Protein AF-A0A7S0QXJ7-F1 (afdb_monomer_lite)

Secondary structure (DSSP, 8-state):
-HHHHHHHHHHT-EEEPPPEEESS---SS--SSS-TT----SSEEE-HHHHB-HHHHHHSSS---EE-TTGGG-TTS-HHHHHTEEEE-BTTTB-TTEEHHHHHHHHGGGTT--EEEES-SEEEPTTS-EEESEEE-SSHHHHHHHHHHHHHHBPEEE-SS-SS-EEE--TTTTSSSEE-TT--EE-SPPP--S-----------

Structure (mmCIF, N/CA/C/O backbone):
data_AF-A0A7S0QXJ7-F1
#
_entry.id   AF-A0A7S0QXJ7-F1
#
loop_
_atom_site.group_PDB
_atom_site.id
_atom_site.type_symbol
_atom_site.label_atom_id
_atom_site.label_alt_id
_atom_site.label_comp_id
_atom_site.label_asym_id
_atom_site.label_entity_id
_atom_site.label_seq_id
_atom_site.pdbx_PDB_ins_code
_atom_site.Cartn_x
_atom_site.Cartn_y
_atom_site.Cartn_z
_atom_site.occupancy
_atom_site.B_iso_or_equiv
_atom_site.auth_seq_id
_atom_site.auth_comp_id
_atom_site.auth_asym_id
_atom_site.auth_atom_id
_atom_site.pdbx_PDB_model_num
ATOM 1 N N . MET A 1 1 ? -2.152 2.134 -3.650 1.00 84.69 1 MET A N 1
ATOM 2 C CA . MET A 1 1 ? -1.345 1.359 -2.671 1.00 84.69 1 MET A CA 1
ATOM 3 C C . MET A 1 1 ? -1.037 2.160 -1.406 1.00 84.69 1 MET A C 1
ATOM 5 O O . MET A 1 1 ? -1.322 1.653 -0.329 1.00 84.69 1 MET A O 1
ATOM 9 N N . ARG A 1 2 ? -0.524 3.399 -1.505 1.00 88.88 2 ARG A N 1
ATOM 10 C CA . ARG A 1 2 ? -0.249 4.270 -0.344 1.00 88.88 2 ARG A CA 1
ATOM 11 C C . ARG A 1 2 ? -1.430 4.386 0.621 1.00 88.88 2 ARG A C 1
ATOM 13 O O . ARG A 1 2 ? -1.263 4.131 1.805 1.00 88.88 2 ARG A O 1
ATOM 20 N N . SER A 1 3 ? -2.618 4.701 0.122 1.00 89.88 3 SER A N 1
ATOM 21 C CA . SER A 1 3 ? -3.825 4.883 0.940 1.00 89.88 3 SER A CA 1
ATOM 22 C C . SER A 1 3 ? -4.184 3.640 1.747 1.00 89.88 3 SER A C 1
ATOM 24 O O . SER A 1 3 ? -4.355 3.717 2.959 1.00 89.88 3 SER A O 1
ATOM 26 N N . ALA A 1 4 ? -4.204 2.477 1.088 1.00 90.44 4 ALA A N 1
ATOM 27 C CA . ALA A 1 4 ? -4.468 1.188 1.723 1.00 90.44 4 ALA A CA 1
ATOM 28 C C . ALA A 1 4 ? -3.460 0.889 2.845 1.00 90.44 4 ALA A C 1
ATOM 30 O O . ALA A 1 4 ? -3.844 0.450 3.928 1.00 90.44 4 ALA A O 1
ATOM 31 N N . LEU A 1 5 ? -2.174 1.175 2.607 1.00 91.12 5 LEU A N 1
ATOM 32 C CA . LEU A 1 5 ? -1.113 1.013 3.604 1.00 91.12 5 LEU A CA 1
ATOM 33 C C . LEU A 1 5 ? -1.277 1.967 4.787 1.00 91.12 5 LEU A C 1
ATOM 35 O O . LEU A 1 5 ? -1.108 1.551 5.931 1.00 91.12 5 LEU A O 1
ATOM 39 N N . GLY A 1 6 ? -1.635 3.224 4.526 1.00 91.38 6 GLY A N 1
ATOM 40 C CA . GLY A 1 6 ? -1.900 4.212 5.568 1.00 91.38 6 GLY A CA 1
ATOM 41 C C . GLY A 1 6 ? -3.086 3.819 6.449 1.00 91.38 6 GLY A C 1
ATOM 42 O O . GLY A 1 6 ? -2.982 3.858 7.671 1.00 91.38 6 GLY A O 1
ATOM 43 N N . MET A 1 7 ? -4.173 3.331 5.846 1.00 91.50 7 MET A N 1
ATOM 44 C CA . MET A 1 7 ? -5.336 2.819 6.578 1.00 91.50 7 MET A CA 1
ATOM 45 C C . MET A 1 7 ? -5.007 1.578 7.409 1.00 91.50 7 MET A C 1
ATOM 47 O O . MET A 1 7 ? -5.378 1.504 8.579 1.00 91.50 7 MET A O 1
ATOM 51 N N . ALA A 1 8 ? -4.302 0.609 6.821 1.00 92.25 8 ALA A N 1
ATOM 52 C CA . ALA A 1 8 ? -3.882 -0.598 7.524 1.00 92.25 8 ALA A CA 1
ATOM 53 C C . ALA A 1 8 ? -3.000 -0.265 8.729 1.00 92.25 8 ALA A C 1
ATOM 55 O O . ALA A 1 8 ? -3.218 -0.802 9.816 1.00 92.25 8 ALA A O 1
ATOM 56 N N . LEU A 1 9 ? -2.079 0.687 8.564 1.00 91.56 9 LEU A N 1
ATOM 57 C CA . LEU A 1 9 ? -1.248 1.188 9.649 1.00 91.56 9 LEU A CA 1
ATOM 58 C C . LEU A 1 9 ? -2.078 1.913 10.721 1.00 91.56 9 LEU A C 1
ATOM 60 O O . LEU A 1 9 ? -1.928 1.609 11.901 1.00 91.56 9 LEU A O 1
ATOM 64 N N . ALA A 1 10 ? -2.994 2.804 10.332 1.00 91.88 10 ALA A N 1
ATOM 65 C CA . ALA A 1 10 ? -3.869 3.520 11.265 1.00 91.88 10 ALA A CA 1
ATOM 66 C C . ALA A 1 10 ? -4.730 2.576 12.122 1.00 91.88 10 ALA A C 1
ATOM 68 O O . ALA A 1 10 ? -5.012 2.883 13.283 1.00 91.88 10 ALA A O 1
ATOM 69 N N . LEU A 1 11 ? -5.129 1.434 11.558 1.00 91.81 11 LEU A N 1
ATOM 70 C CA . LEU A 1 11 ? -5.946 0.411 12.212 1.00 91.81 11 LEU A CA 1
ATOM 71 C C . LEU A 1 11 ? -5.128 -0.692 12.905 1.00 91.81 11 LEU A C 1
ATOM 73 O O . LEU A 1 11 ? -5.712 -1.500 13.622 1.00 91.81 11 LEU A O 1
ATOM 77 N N . GLY A 1 12 ? -3.814 -0.774 12.669 1.00 91.44 12 GLY A N 1
ATOM 78 C CA . GLY A 1 12 ? -2.959 -1.865 13.159 1.00 91.44 12 GLY A CA 1
ATOM 79 C C . GLY A 1 12 ? -3.233 -3.237 12.517 1.00 91.44 12 GLY A C 1
ATOM 80 O O . GLY A 1 12 ? -2.885 -4.272 13.098 1.00 91.44 12 GLY A O 1
ATOM 81 N N . ARG A 1 13 ? -3.857 -3.259 11.332 1.00 93.00 13 ARG A N 1
ATOM 82 C CA . ARG A 1 13 ? -4.351 -4.466 10.645 1.00 93.00 13 ARG A CA 1
ATOM 83 C C . ARG A 1 13 ? -3.412 -4.933 9.534 1.00 93.00 13 ARG A C 1
ATOM 85 O O . ARG A 1 13 ? -2.630 -4.153 8.995 1.00 93.00 13 ARG A O 1
ATOM 92 N N . SER A 1 14 ? -3.514 -6.211 9.182 1.00 93.56 14 SER A N 1
ATOM 93 C CA . SER A 1 14 ? -2.840 -6.777 8.013 1.00 93.56 14 SER A CA 1
ATOM 94 C C . SER A 1 14 ? -3.557 -6.361 6.731 1.00 93.56 14 SER A C 1
ATOM 96 O O . SER A 1 14 ? -4.781 -6.413 6.675 1.00 93.56 14 SER A O 1
ATOM 98 N N . LEU A 1 15 ? -2.817 -5.971 5.698 1.00 93.62 15 LEU A N 1
ATOM 99 C CA . LEU A 1 15 ? -3.342 -5.598 4.385 1.00 93.62 15 LEU A CA 1
ATOM 100 C C . LEU A 1 15 ? -3.072 -6.706 3.369 1.00 93.62 15 LEU A C 1
ATOM 102 O O . LEU A 1 15 ? -1.912 -6.999 3.091 1.00 93.62 15 LEU A O 1
ATOM 106 N N . VAL A 1 16 ? -4.118 -7.250 2.753 1.00 93.81 16 VAL A N 1
ATOM 107 C CA . VAL A 1 16 ? -3.994 -8.018 1.509 1.00 93.81 16 VAL A CA 1
ATOM 108 C C . VAL A 1 16 ? -3.785 -7.031 0.367 1.00 93.81 16 VAL A C 1
ATOM 110 O O . VAL A 1 16 ? -4.640 -6.182 0.100 1.00 93.81 16 VAL A O 1
ATOM 113 N N . LEU A 1 17 ? -2.625 -7.110 -0.278 1.00 90.75 17 LEU A N 1
ATOM 114 C CA . LEU A 1 17 ? -2.311 -6.282 -1.437 1.00 90.75 17 LEU A CA 1
ATOM 115 C C . LEU A 1 17 ? -3.153 -6.717 -2.645 1.00 90.75 17 LEU A C 1
ATOM 117 O O . LEU A 1 17 ? -3.471 -7.898 -2.775 1.00 90.75 17 LEU A O 1
ATOM 121 N N . PRO A 1 18 ? -3.513 -5.795 -3.554 1.00 88.94 18 PRO A N 1
ATOM 122 C CA . PRO A 1 18 ? -4.088 -6.189 -4.832 1.00 88.94 18 PRO A CA 1
ATOM 123 C C . PRO A 1 18 ? -3.040 -6.933 -5.680 1.00 88.94 18 PRO A C 1
ATOM 125 O O . PRO A 1 18 ? -1.837 -6.759 -5.453 1.00 88.94 18 PRO A O 1
ATOM 128 N N . PRO A 1 19 ? -3.465 -7.714 -6.689 1.00 88.81 19 PRO A N 1
ATOM 129 C CA . PRO A 1 19 ? -2.550 -8.226 -7.702 1.00 88.81 19 PRO A CA 1
ATOM 130 C C . PRO A 1 19 ? -1.762 -7.070 -8.326 1.00 88.81 19 PRO A C 1
ATOM 132 O O . PRO A 1 19 ? -2.342 -6.066 -8.751 1.00 88.81 19 PRO A O 1
ATOM 135 N N . LEU A 1 20 ? -0.437 -7.196 -8.355 1.00 87.19 20 LEU A N 1
ATOM 136 C CA . LEU A 1 20 ? 0.449 -6.186 -8.921 1.00 87.19 20 LEU A CA 1
ATOM 137 C C . LEU A 1 20 ? 0.754 -6.551 -10.369 1.00 87.19 20 LEU A C 1
ATOM 139 O O . LEU A 1 20 ? 1.078 -7.696 -10.664 1.00 87.19 20 LEU A O 1
ATOM 143 N N . TRP A 1 21 ? 0.668 -5.569 -11.261 1.00 86.69 21 TRP A N 1
ATOM 144 C CA . TRP A 1 21 ? 0.967 -5.741 -12.678 1.00 86.69 21 TRP A CA 1
ATOM 145 C C . TRP A 1 21 ? 2.212 -4.945 -13.038 1.00 86.69 21 TRP A C 1
ATOM 147 O O . TRP A 1 21 ? 2.252 -3.726 -12.862 1.00 86.69 21 TRP A O 1
ATOM 157 N N . CYS A 1 22 ? 3.224 -5.637 -13.549 1.00 84.12 22 CYS A N 1
ATOM 158 C CA . CYS A 1 22 ? 4.492 -5.044 -13.930 1.00 84.12 22 CYS A CA 1
ATOM 159 C C . CYS A 1 22 ? 4.611 -4.980 -15.457 1.00 84.12 22 CYS A C 1
ATOM 161 O O . CYS A 1 22 ? 4.413 -5.967 -16.166 1.00 84.12 22 CYS A O 1
ATOM 163 N N . GLY A 1 23 ? 4.959 -3.794 -15.960 1.00 82.56 23 GLY A N 1
ATOM 164 C CA . GLY A 1 23 ? 5.300 -3.567 -17.368 1.00 82.56 23 GLY A CA 1
ATOM 165 C C . GLY A 1 23 ? 6.785 -3.769 -17.679 1.00 82.56 23 GLY A C 1
ATOM 166 O O . GLY A 1 23 ? 7.188 -3.619 -18.825 1.00 82.56 23 GLY A O 1
ATOM 167 N N . VAL A 1 24 ? 7.601 -4.072 -16.666 1.00 81.62 24 VAL A N 1
ATOM 168 C CA . VAL A 1 24 ? 9.039 -4.318 -16.793 1.00 81.62 24 VAL A CA 1
ATOM 169 C C . VAL A 1 24 ? 9.503 -5.287 -15.708 1.00 81.62 24 VAL A C 1
ATOM 171 O O . VAL A 1 24 ? 9.045 -5.249 -14.565 1.00 81.62 24 VAL A O 1
ATOM 174 N N . ASP A 1 25 ? 10.401 -6.180 -16.085 1.00 82.94 25 ASP A N 1
ATOM 175 C CA . ASP A 1 25 ? 11.089 -7.112 -15.211 1.00 82.94 25 ASP A CA 1
ATOM 176 C C . ASP A 1 25 ? 12.150 -6.391 -14.361 1.00 82.94 25 ASP A C 1
ATOM 178 O O . ASP A 1 25 ? 12.698 -5.359 -14.748 1.00 82.94 25 ASP A O 1
ATOM 182 N N . ARG A 1 26 ? 12.430 -6.903 -13.165 1.00 81.44 26 ARG A N 1
ATOM 183 C CA . ARG A 1 26 ? 13.341 -6.275 -12.210 1.00 81.44 26 ARG A CA 1
ATOM 184 C C . ARG A 1 26 ? 14.722 -6.869 -12.410 1.00 81.44 26 ARG A C 1
ATOM 186 O O . ARG A 1 26 ? 15.043 -7.921 -11.868 1.00 81.44 26 ARG A O 1
ATOM 193 N N . VAL A 1 27 ? 15.557 -6.155 -13.157 1.00 79.44 27 VAL A N 1
ATOM 194 C CA . VAL A 1 27 ? 16.913 -6.612 -13.472 1.00 79.44 27 VAL A CA 1
ATOM 195 C C . VAL A 1 27 ? 17.939 -5.505 -13.218 1.00 79.44 27 VAL A C 1
ATOM 197 O O . VAL A 1 27 ? 17.652 -4.320 -13.380 1.00 79.44 27 VAL A O 1
ATOM 200 N N . TRP A 1 28 ? 19.148 -5.882 -12.790 1.00 76.38 28 TRP A N 1
ATOM 201 C CA . TRP A 1 28 ? 20.229 -4.944 -12.447 1.00 76.38 28 TRP A CA 1
ATOM 202 C C . TRP A 1 28 ? 21.007 -4.410 -13.660 1.00 76.38 28 TRP A C 1
ATOM 204 O O . TRP A 1 28 ? 21.897 -3.577 -13.498 1.00 76.38 28 TRP A O 1
ATOM 214 N N . PHE A 1 29 ? 20.700 -4.884 -14.869 1.00 76.75 29 PHE A N 1
ATOM 215 C CA . PHE A 1 29 ? 21.319 -4.438 -16.116 1.00 76.75 29 PHE A CA 1
ATOM 216 C C . PHE A 1 29 ? 20.254 -3.951 -17.110 1.00 76.75 29 PHE A C 1
ATOM 218 O O . PHE A 1 29 ? 19.103 -4.366 -17.005 1.00 76.75 29 PHE A O 1
ATOM 225 N N . PRO A 1 30 ? 20.601 -3.095 -18.089 1.00 76.69 30 PRO A N 1
ATOM 226 C CA . PRO A 1 30 ? 19.637 -2.597 -19.072 1.00 76.69 30 PRO A CA 1
ATOM 227 C C . PRO A 1 30 ? 19.046 -3.709 -19.953 1.00 76.69 30 PRO A C 1
ATOM 229 O O . PRO A 1 30 ? 19.789 -4.499 -20.532 1.00 76.69 30 PRO A O 1
ATOM 232 N N . HIS A 1 31 ? 17.721 -3.742 -20.119 1.00 78.62 31 HIS A N 1
ATOM 233 C CA . HIS A 1 31 ? 17.023 -4.786 -20.886 1.00 78.62 31 HIS A CA 1
ATOM 234 C C . HIS A 1 31 ? 15.739 -4.265 -21.551 1.00 78.62 31 HIS A C 1
ATOM 236 O O . HIS A 1 31 ? 15.228 -3.212 -21.193 1.00 78.62 31 HIS A O 1
ATOM 242 N N . ARG A 1 32 ? 15.181 -4.998 -22.524 1.00 77.00 32 ARG A N 1
ATOM 243 C CA . ARG A 1 32 ? 13.991 -4.576 -23.302 1.00 77.00 32 ARG A CA 1
ATOM 244 C C . ARG A 1 32 ? 12.656 -4.785 -22.573 1.00 77.00 32 ARG A C 1
ATOM 246 O O . ARG A 1 32 ? 11.659 -5.121 -23.198 1.00 77.00 32 ARG A O 1
ATOM 253 N N . GLY A 1 33 ? 12.636 -4.665 -21.253 1.00 79.44 33 GLY A N 1
ATOM 254 C CA . GLY A 1 33 ? 11.427 -4.897 -20.465 1.00 79.44 33 GLY A CA 1
ATOM 255 C C . GLY A 1 33 ? 11.324 -6.298 -19.859 1.00 79.44 33 GLY A C 1
ATOM 256 O O . GLY A 1 33 ? 10.762 -6.427 -18.787 1.00 79.44 33 GLY A O 1
ATOM 257 N N . VAL A 1 34 ? 11.926 -7.332 -20.453 1.00 84.25 34 VAL A N 1
ATOM 258 C CA . VAL A 1 34 ? 11.965 -8.707 -19.898 1.00 84.25 34 VAL A CA 1
ATOM 259 C C . VAL A 1 34 ? 13.400 -9.210 -19.750 1.00 84.25 34 VAL A C 1
ATOM 261 O O . VAL A 1 34 ? 14.278 -8.737 -20.481 1.00 84.25 34 VAL A O 1
ATOM 264 N N . PHE A 1 35 ? 13.662 -10.132 -18.817 1.00 84.88 35 PHE A N 1
ATOM 265 C CA . PHE A 1 35 ? 14.970 -10.784 -18.709 1.00 84.88 35 PHE A CA 1
ATOM 266 C C . PHE A 1 35 ? 15.314 -11.541 -20.014 1.00 84.88 35 PHE A C 1
ATOM 268 O O . PHE A 1 35 ? 14.456 -12.249 -20.551 1.00 84.88 35 PHE A O 1
ATOM 275 N N . PRO A 1 36 ? 16.540 -11.420 -20.559 1.00 85.56 36 PRO A N 1
ATOM 276 C CA . PRO A 1 36 ? 16.934 -12.109 -21.788 1.00 85.56 36 PRO A CA 1
ATOM 277 C C . PRO A 1 36 ? 16.746 -13.630 -21.703 1.00 85.56 36 PRO A C 1
ATOM 279 O O . PRO A 1 36 ? 17.236 -14.271 -20.780 1.00 85.56 36 PRO A O 1
ATOM 282 N N . GLY A 1 37 ? 16.049 -14.210 -22.683 1.00 88.25 37 GLY A N 1
ATOM 283 C CA . GLY A 1 37 ? 15.734 -15.645 -22.713 1.00 88.25 37 GLY A CA 1
ATOM 284 C C . GLY A 1 37 ? 14.510 -16.051 -21.884 1.00 88.25 37 GLY A C 1
ATOM 285 O O . GLY A 1 37 ? 14.120 -17.216 -21.919 1.00 88.25 37 GLY A O 1
ATOM 286 N N . SER A 1 38 ? 13.876 -15.113 -21.175 1.00 88.38 38 SER A N 1
ATOM 287 C CA . SER A 1 38 ? 12.606 -15.358 -20.491 1.00 88.38 38 SER A CA 1
ATOM 288 C C . SER A 1 38 ? 11.444 -15.476 -21.482 1.00 88.38 38 SER A C 1
ATOM 290 O O . SER A 1 38 ? 11.419 -14.806 -22.513 1.00 88.38 38 SER A O 1
AT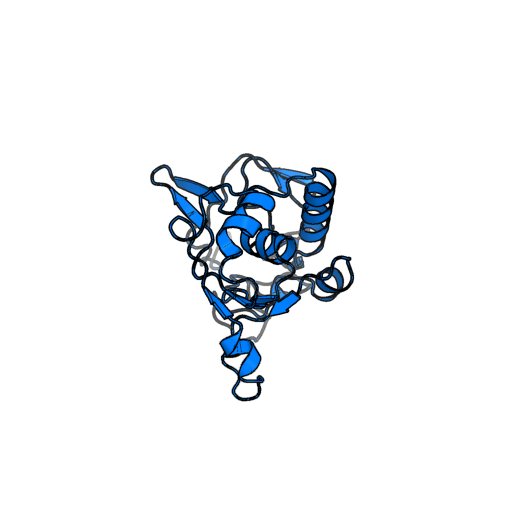OM 292 N N . GLN A 1 39 ? 10.453 -16.299 -21.134 1.00 90.38 39 GLN A N 1
ATOM 293 C CA . GLN A 1 39 ? 9.180 -16.433 -21.860 1.00 90.38 39 GLN A CA 1
ATOM 294 C C . GLN A 1 39 ? 8.089 -15.489 -21.313 1.00 90.38 39 GLN A C 1
ATOM 296 O O . GLN A 1 39 ? 6.917 -15.604 -21.669 1.00 90.38 39 GLN A O 1
ATOM 301 N N . LEU A 1 40 ? 8.458 -14.571 -20.414 1.00 87.00 40 LEU A N 1
ATOM 302 C CA . LEU A 1 40 ? 7.535 -13.638 -19.778 1.00 87.00 40 LEU A CA 1
ATOM 303 C C . LEU A 1 40 ? 6.875 -12.713 -20.810 1.00 87.00 40 LEU A C 1
ATOM 305 O O . LEU A 1 40 ? 7.553 -12.096 -21.629 1.00 87.00 40 LEU A O 1
ATOM 309 N N . THR A 1 41 ? 5.551 -12.584 -20.738 1.00 88.94 41 THR A N 1
ATOM 310 C CA . THR A 1 41 ? 4.776 -11.653 -21.572 1.00 88.94 41 THR A CA 1
ATOM 311 C C . THR A 1 41 ? 4.355 -10.450 -20.736 1.00 88.94 41 THR A C 1
ATOM 313 O O . THR A 1 41 ? 3.873 -10.615 -19.621 1.00 88.94 41 THR A O 1
ATOM 316 N N . LEU A 1 42 ? 4.551 -9.239 -21.262 1.00 86.00 42 LEU A N 1
ATOM 317 C CA . LEU A 1 42 ? 4.205 -7.993 -20.577 1.00 86.00 42 LEU A CA 1
ATOM 318 C C . LEU A 1 42 ? 2.771 -7.528 -20.930 1.00 86.00 42 LEU A C 1
ATOM 320 O O . LEU A 1 42 ? 2.379 -7.641 -22.092 1.00 86.00 42 LEU A O 1
ATOM 324 N N . PRO A 1 43 ? 2.029 -6.911 -19.988 1.00 88.81 43 PRO A N 1
ATOM 325 C CA . PRO A 1 43 ? 2.332 -6.877 -18.562 1.00 88.81 43 PRO A CA 1
ATOM 326 C C . PRO A 1 43 ? 2.112 -8.260 -17.936 1.00 88.81 43 PRO A C 1
ATOM 328 O O . PRO A 1 43 ? 1.258 -9.024 -18.378 1.00 88.81 43 PRO A O 1
ATOM 331 N N . PHE A 1 44 ? 2.850 -8.555 -16.873 1.00 87.25 44 PHE A N 1
ATOM 332 C CA . PHE A 1 44 ? 2.679 -9.780 -16.096 1.00 87.25 44 PHE A CA 1
ATOM 333 C C . PHE A 1 44 ? 2.280 -9.443 -14.667 1.00 87.25 44 PHE A C 1
ATOM 335 O O . PHE A 1 44 ? 2.585 -8.362 -14.155 1.00 87.25 44 PHE A O 1
ATOM 342 N N . GLN A 1 45 ? 1.619 -10.392 -14.016 1.00 89.62 45 GLN A N 1
ATOM 343 C CA . GLN A 1 45 ? 1.355 -10.313 -12.593 1.00 89.62 45 GLN A CA 1
ATOM 344 C C . GLN A 1 45 ? 2.655 -10.586 -11.833 1.00 89.62 45 GLN A C 1
ATOM 346 O O . GLN A 1 45 ? 3.198 -11.688 -11.902 1.00 89.62 45 GLN A O 1
ATOM 351 N N . CYS A 1 46 ? 3.183 -9.566 -11.162 1.00 87.25 46 CYS A N 1
ATOM 352 C CA . CYS A 1 46 ? 4.472 -9.629 -10.489 1.00 87.25 46 CYS A CA 1
ATOM 353 C C . CYS A 1 46 ? 4.317 -9.875 -8.983 1.00 87.25 46 CYS A C 1
ATOM 355 O O . CYS A 1 46 ? 3.350 -9.405 -8.373 1.00 87.25 46 CYS A O 1
ATOM 357 N N . PRO A 1 47 ? 5.265 -10.600 -8.365 1.00 89.31 47 PRO A N 1
ATOM 358 C CA . PRO A 1 47 ? 5.244 -10.818 -6.929 1.00 89.31 47 PRO A CA 1
ATOM 359 C C . PRO A 1 47 ? 5.543 -9.510 -6.176 1.00 89.31 47 PRO A C 1
ATOM 361 O O . PRO A 1 47 ? 6.057 -8.536 -6.730 1.00 89.31 47 PRO A O 1
ATOM 364 N N . VAL A 1 48 ? 5.188 -9.458 -4.891 1.00 87.88 48 VAL A N 1
ATOM 365 C CA . VAL A 1 48 ? 5.275 -8.225 -4.084 1.00 87.88 48 VAL A CA 1
ATOM 366 C C . VAL A 1 48 ? 6.709 -7.702 -3.966 1.00 87.88 48 VAL A C 1
ATOM 368 O O . VAL A 1 48 ? 6.918 -6.490 -4.019 1.00 87.88 48 VAL A O 1
ATOM 371 N N . ASP A 1 49 ? 7.698 -8.588 -3.856 1.00 86.94 49 ASP A N 1
ATOM 372 C CA . ASP A 1 49 ? 9.131 -8.262 -3.794 1.00 86.94 49 ASP A CA 1
ATOM 373 C C . ASP A 1 49 ? 9.677 -7.650 -5.092 1.00 86.94 49 ASP A C 1
ATOM 375 O O . ASP A 1 49 ? 10.718 -6.984 -5.101 1.00 86.94 49 ASP A O 1
ATOM 379 N N . HIS A 1 50 ? 8.940 -7.799 -6.190 1.00 86.75 50 HIS A N 1
ATOM 380 C CA . HIS A 1 50 ? 9.242 -7.132 -7.448 1.00 86.75 50 HIS A CA 1
ATOM 381 C C . HIS A 1 50 ? 9.013 -5.621 -7.363 1.00 86.75 50 HIS A C 1
ATOM 383 O O . HIS A 1 50 ? 9.705 -4.853 -8.028 1.00 86.75 50 HIS A O 1
ATOM 389 N N . VAL A 1 51 ? 8.050 -5.186 -6.545 1.00 86.38 51 VAL A N 1
ATOM 390 C CA . VAL A 1 51 ? 7.600 -3.787 -6.435 1.00 86.38 51 VAL A CA 1
ATOM 391 C C . VAL A 1 51 ? 8.038 -3.142 -5.120 1.00 86.38 51 VAL A C 1
ATOM 393 O O . VAL A 1 51 ? 8.327 -1.944 -5.078 1.00 86.38 51 VAL A O 1
ATOM 396 N N . ILE A 1 52 ? 8.097 -3.923 -4.043 1.00 85.94 52 ILE A N 1
ATOM 397 C CA . ILE A 1 52 ? 8.405 -3.476 -2.685 1.00 85.94 52 ILE A CA 1
ATOM 398 C C . ILE A 1 52 ? 9.726 -4.105 -2.240 1.00 85.94 52 ILE A C 1
ATOM 400 O O . ILE A 1 52 ? 9.895 -5.319 -2.283 1.00 85.94 52 ILE A O 1
ATOM 404 N N . GLU A 1 53 ? 10.654 -3.298 -1.731 1.00 85.69 53 GLU A N 1
ATOM 405 C CA . GLU A 1 53 ? 11.856 -3.795 -1.057 1.00 85.69 53 GLU A CA 1
ATOM 406 C C . GLU A 1 53 ? 11.477 -4.394 0.304 1.00 85.69 53 GLU A C 1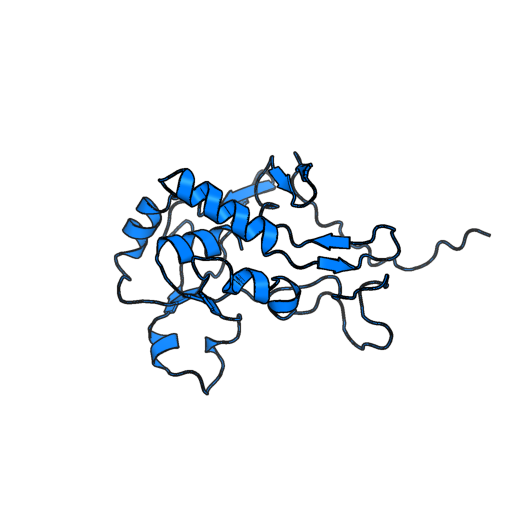
ATOM 408 O O . GLU A 1 53 ? 11.586 -3.722 1.332 1.00 85.69 53 GLU A O 1
ATOM 413 N N . ILE A 1 54 ? 11.029 -5.655 0.326 1.00 79.94 54 ILE A N 1
ATOM 414 C CA . ILE A 1 54 ? 10.497 -6.328 1.527 1.00 79.94 54 ILE A CA 1
ATOM 415 C C . ILE A 1 54 ? 11.454 -6.209 2.717 1.00 79.94 54 ILE A C 1
ATOM 417 O O . ILE A 1 54 ? 11.014 -5.935 3.832 1.00 79.94 54 ILE A O 1
ATOM 421 N N . GLN A 1 55 ? 12.766 -6.331 2.486 1.00 76.94 55 GLN A N 1
ATOM 422 C CA . GLN A 1 55 ? 13.765 -6.164 3.543 1.00 76.94 55 GLN A CA 1
ATOM 423 C C . GLN A 1 55 ? 13.640 -4.803 4.231 1.00 76.94 55 GLN A C 1
ATOM 425 O O . GLN A 1 55 ? 13.593 -4.743 5.454 1.00 76.94 55 GLN A O 1
ATOM 430 N N . ARG A 1 56 ? 13.518 -3.709 3.473 1.00 77.12 56 ARG A N 1
ATOM 431 C CA . ARG A 1 56 ? 13.338 -2.359 4.035 1.00 77.12 56 ARG A CA 1
ATOM 432 C C . ARG A 1 56 ? 11.935 -2.173 4.601 1.00 77.12 56 ARG A C 1
ATOM 434 O O . ARG A 1 56 ? 11.764 -1.511 5.618 1.00 77.12 56 ARG A O 1
ATOM 441 N N . PHE A 1 57 ? 10.947 -2.776 3.953 1.00 76.06 57 PHE A N 1
ATOM 442 C CA . PHE A 1 57 ? 9.538 -2.647 4.293 1.00 76.06 57 PHE A CA 1
ATOM 443 C C . PHE A 1 57 ? 9.168 -3.303 5.629 1.00 76.06 57 PHE A C 1
ATOM 445 O O . PHE A 1 57 ? 8.342 -2.772 6.363 1.00 76.06 57 PHE A O 1
ATOM 452 N N . VAL A 1 58 ? 9.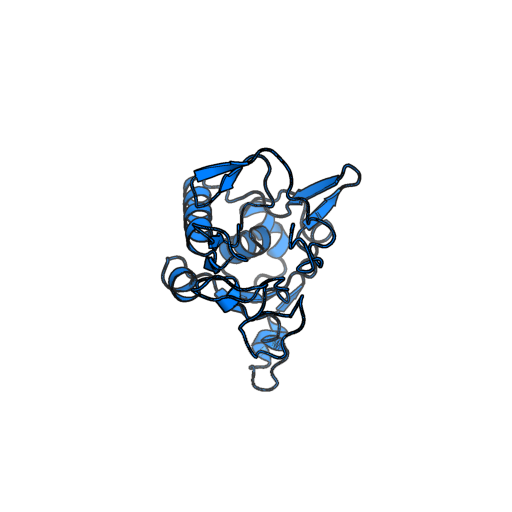797 -4.435 5.958 1.00 69.00 58 VAL A N 1
ATOM 453 C CA . VAL A 1 58 ? 9.547 -5.189 7.198 1.00 69.00 58 VAL A CA 1
ATOM 454 C C . VAL A 1 58 ? 10.461 -4.736 8.342 1.00 69.00 58 VAL A C 1
ATOM 456 O O . VAL A 1 58 ? 10.053 -4.782 9.501 1.00 69.00 58 VAL A O 1
ATOM 459 N N . THR A 1 59 ? 11.691 -4.298 8.044 1.00 68.25 59 THR A N 1
ATOM 460 C CA . THR A 1 59 ? 12.678 -3.926 9.080 1.00 68.25 59 THR A CA 1
ATOM 461 C C . THR A 1 59 ? 12.550 -2.490 9.584 1.00 68.25 59 THR A C 1
ATOM 463 O O . THR A 1 59 ? 13.089 -2.179 10.643 1.00 68.25 59 THR A O 1
ATOM 466 N N . THR A 1 60 ? 11.833 -1.610 8.878 1.00 65.06 60 THR A N 1
ATOM 467 C CA . THR A 1 60 ? 11.592 -0.236 9.343 1.00 65.06 60 THR A CA 1
ATOM 468 C C . THR A 1 60 ? 10.308 -0.171 10.179 1.00 65.06 60 THR A C 1
ATOM 470 O O . THR A 1 60 ? 9.223 -0.494 9.706 1.00 65.06 60 THR A O 1
ATOM 473 N N . GLU A 1 61 ? 10.418 0.194 11.462 1.00 57.81 61 GLU A N 1
ATOM 474 C CA . GLU A 1 61 ? 9.266 0.238 12.377 1.00 57.81 61 GLU A CA 1
ATOM 475 C C . GLU A 1 61 ? 8.361 1.451 12.135 1.00 57.81 61 GLU A C 1
ATOM 477 O O . GLU A 1 61 ? 8.909 2.531 11.887 1.00 57.81 61 GLU A O 1
ATOM 482 N N . PRO A 1 62 ? 7.017 1.316 12.271 1.00 57.16 62 PRO A N 1
ATOM 483 C CA . PRO A 1 62 ? 6.269 0.121 12.632 1.00 57.16 62 PRO A CA 1
ATOM 484 C C . PRO A 1 62 ? 6.037 -0.781 11.417 1.00 57.16 62 PRO A C 1
ATOM 486 O O . PRO A 1 62 ? 5.770 -0.340 10.300 1.00 57.16 62 PRO A O 1
ATOM 489 N N . LYS A 1 63 ? 6.132 -2.076 11.700 1.00 68.94 63 LYS A N 1
ATOM 490 C CA . LYS A 1 63 ? 6.126 -3.191 10.757 1.00 68.94 63 LYS A CA 1
ATOM 491 C C . LYS A 1 63 ? 4.810 -3.206 9.977 1.00 68.94 63 LYS A C 1
ATOM 493 O O . LYS A 1 63 ? 3.782 -3.620 10.519 1.00 68.94 63 LYS A O 1
ATOM 498 N N . PHE A 1 64 ? 4.825 -2.767 8.718 1.00 80.00 64 PHE A N 1
ATOM 499 C CA . PHE A 1 64 ? 3.687 -2.978 7.829 1.00 80.00 64 PHE A CA 1
ATOM 500 C C . PHE A 1 64 ? 3.394 -4.478 7.752 1.00 80.00 64 PHE A C 1
ATOM 502 O O . PHE A 1 64 ? 4.258 -5.279 7.396 1.00 80.00 64 PHE A O 1
ATOM 509 N N . LYS A 1 65 ? 2.164 -4.862 8.085 1.00 87.69 65 LYS A N 1
ATOM 510 C CA . LYS A 1 65 ? 1.698 -6.240 7.948 1.00 87.69 65 LYS A CA 1
ATOM 511 C C . LYS A 1 65 ? 1.048 -6.368 6.579 1.00 87.69 65 LYS A C 1
ATOM 513 O O . LYS A 1 65 ? -0.111 -6.001 6.419 1.00 87.69 65 LYS A O 1
ATOM 518 N N . VAL A 1 66 ? 1.798 -6.824 5.584 1.00 89.12 66 VAL A N 1
ATOM 519 C CA . VAL A 1 66 ? 1.263 -7.052 4.235 1.00 89.12 66 VAL A CA 1
ATOM 520 C C . VAL A 1 66 ? 1.184 -8.533 3.925 1.00 89.12 66 VAL A C 1
ATOM 522 O O . VAL A 1 66 ? 2.053 -9.311 4.308 1.00 89.12 66 VAL A O 1
ATOM 525 N N . LEU A 1 67 ? 0.119 -8.896 3.228 1.00 91.19 67 LEU A N 1
ATOM 526 C CA . LEU A 1 67 ? -0.145 -10.215 2.690 1.00 91.19 67 LEU A CA 1
ATOM 527 C C . LEU A 1 67 ? -0.190 -10.081 1.167 1.00 91.19 67 LEU A C 1
ATOM 529 O O . LEU A 1 67 ? -0.732 -9.110 0.632 1.00 91.19 67 LEU A O 1
ATOM 533 N N . GLU A 1 68 ? 0.406 -11.041 0.471 1.00 90.75 68 GLU A N 1
ATOM 534 C CA . GLU A 1 68 ? 0.333 -11.126 -0.986 1.00 90.75 68 GLU A CA 1
ATOM 535 C C . GLU A 1 68 ? -1.117 -11.380 -1.434 1.00 90.75 68 GLU A C 1
ATOM 537 O O . GLU A 1 68 ? -1.927 -11.906 -0.667 1.00 90.75 68 GLU A O 1
ATOM 542 N N . HIS A 1 69 ? -1.466 -10.987 -2.659 1.00 91.00 69 HIS A N 1
ATOM 543 C CA . HIS A 1 69 ? -2.860 -10.965 -3.106 1.00 91.00 69 HIS A CA 1
ATOM 544 C C . HIS A 1 69 ? -3.533 -12.346 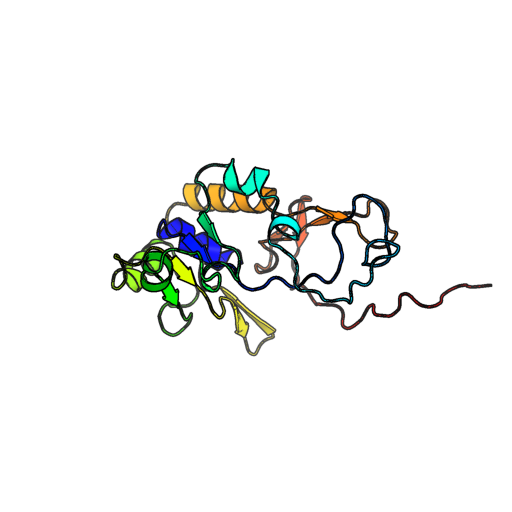-3.064 1.00 91.00 69 HIS A C 1
ATOM 546 O O . HIS A 1 69 ? -4.736 -12.423 -2.823 1.00 91.00 69 HIS A O 1
ATOM 552 N N . SER A 1 70 ? -2.765 -13.422 -3.278 1.00 91.12 70 SER A N 1
ATOM 553 C CA . SER A 1 70 ? -3.253 -14.806 -3.272 1.00 91.12 70 SER A CA 1
ATOM 554 C C . SER A 1 70 ? -3.189 -15.478 -1.896 1.00 91.12 70 SER A C 1
ATOM 556 O O . SER A 1 70 ? -3.574 -16.638 -1.753 1.00 91.12 70 SER A O 1
ATOM 558 N N . PHE A 1 71 ? -2.731 -14.770 -0.854 1.00 93.31 71 PHE A N 1
ATOM 559 C CA . PHE A 1 71 ? -2.479 -15.365 0.460 1.00 93.31 71 PHE A CA 1
ATOM 560 C C . PHE A 1 71 ? -3.708 -16.096 1.020 1.00 93.31 71 PHE A C 1
ATOM 562 O O . PHE A 1 71 ? -3.599 -17.243 1.439 1.00 93.31 71 PHE A O 1
ATOM 569 N N . LEU A 1 72 ? -4.890 -15.471 0.976 1.00 93.25 72 LEU A N 1
ATOM 570 C CA . LEU A 1 72 ? -6.135 -16.055 1.503 1.00 93.25 72 LEU A CA 1
ATOM 571 C C . LEU A 1 72 ? -6.745 -17.154 0.611 1.00 93.25 72 LEU A C 1
ATOM 573 O O . LEU A 1 72 ? -7.703 -17.813 1.028 1.00 93.25 72 LEU A O 1
ATOM 577 N N . ASP A 1 73 ? -6.205 -17.353 -0.594 1.00 92.50 73 ASP A N 1
ATOM 578 C CA . ASP A 1 73 ? -6.626 -18.404 -1.526 1.00 92.50 73 ASP A CA 1
ATOM 579 C C . ASP A 1 73 ? -5.816 -19.695 -1.334 1.00 92.50 73 ASP A C 1
ATOM 581 O O . ASP A 1 73 ? -6.216 -20.763 -1.800 1.00 92.50 73 ASP A O 1
ATOM 585 N N . ASN A 1 74 ? -4.694 -19.630 -0.611 1.00 94.12 74 ASN A N 1
ATOM 586 C CA . ASN A 1 74 ? -3.891 -20.802 -0.297 1.00 94.12 74 ASN A CA 1
ATOM 587 C C . ASN A 1 74 ? -4.660 -21.732 0.665 1.00 94.12 74 ASN A C 1
ATOM 589 O O . ASN A 1 74 ? -4.934 -21.338 1.801 1.00 94.12 74 ASN A O 1
ATOM 593 N N . PRO A 1 75 ? -4.939 -22.995 0.284 1.00 95.19 75 PRO A N 1
ATOM 594 C CA . PRO A 1 75 ? -5.724 -23.920 1.106 1.00 95.19 75 PRO A CA 1
ATOM 595 C C . PRO A 1 75 ? -5.041 -24.309 2.425 1.00 95.19 75 PRO A C 1
ATOM 597 O O . PRO A 1 75 ? -5.667 -24.934 3.275 1.00 95.19 75 PRO A O 1
ATOM 600 N N . ARG A 1 76 ? -3.756 -23.970 2.600 1.00 95.06 76 ARG A N 1
ATOM 601 C CA . ARG A 1 76 ? -2.995 -24.212 3.835 1.00 95.06 76 ARG A CA 1
ATOM 602 C C . ARG A 1 76 ? -3.083 -23.066 4.842 1.00 95.06 76 ARG A C 1
ATOM 604 O O . ARG A 1 76 ? -2.565 -23.208 5.945 1.00 95.06 76 ARG A O 1
ATOM 611 N N . VAL A 1 77 ? -3.667 -21.927 4.469 1.00 94.50 77 VAL A N 1
ATOM 612 C CA . VAL A 1 77 ? -3.868 -20.818 5.407 1.00 94.50 77 VAL A CA 1
ATOM 613 C C . VAL A 1 77 ? -4.952 -21.193 6.406 1.00 94.50 77 VAL A C 1
ATOM 615 O O . VAL A 1 77 ? -5.993 -21.731 6.035 1.00 94.50 77 VAL A O 1
ATOM 618 N N . ASP A 1 78 ? -4.697 -20.899 7.683 1.00 95.12 78 ASP A N 1
ATOM 619 C CA . ASP A 1 78 ? -5.670 -21.122 8.747 1.00 95.12 78 ASP A CA 1
ATOM 620 C C . ASP A 1 78 ? -6.979 -20.372 8.411 1.00 95.12 78 ASP A C 1
ATOM 622 O O . ASP A 1 78 ? -6.947 -19.151 8.189 1.00 95.12 78 ASP A O 1
ATOM 626 N N . PRO A 1 79 ? -8.134 -21.071 8.373 1.00 94.44 79 PRO A N 1
ATOM 627 C CA . PRO A 1 79 ? -9.432 -20.477 8.061 1.00 94.44 79 PRO A CA 1
ATOM 628 C C . PRO A 1 79 ? -9.773 -19.226 8.880 1.00 94.44 79 PRO A C 1
ATOM 630 O O . PRO A 1 79 ? -10.514 -18.369 8.391 1.00 94.44 79 PRO A O 1
ATOM 633 N N . GLN A 1 80 ? -9.219 -19.076 10.088 1.00 93.88 80 GLN A N 1
ATOM 634 C CA . GLN A 1 80 ? -9.396 -17.888 10.924 1.00 93.88 80 GLN A CA 1
ATOM 635 C C . GLN A 1 80 ? -8.943 -16.597 10.227 1.00 93.88 80 GLN A C 1
ATOM 637 O O . GLN A 1 80 ? -9.579 -15.559 10.403 1.00 93.88 80 GLN A O 1
ATOM 642 N N . TRP A 1 81 ? -7.906 -16.636 9.384 1.00 93.75 81 TRP A N 1
ATOM 643 C CA . TRP A 1 81 ? -7.451 -15.454 8.639 1.00 93.75 81 TRP A CA 1
ATOM 644 C C . TRP A 1 81 ? -8.490 -14.986 7.629 1.00 93.75 81 TRP A C 1
ATOM 646 O O . TRP A 1 81 ? -8.802 -13.796 7.568 1.00 93.75 81 TRP A O 1
ATOM 656 N N . LYS A 1 82 ? -9.073 -15.929 6.884 1.00 92.25 82 LYS A N 1
ATOM 657 C CA . LYS A 1 82 ? -10.134 -15.647 5.913 1.00 92.25 82 LYS A CA 1
ATOM 658 C C . LYS A 1 82 ? -11.401 -15.152 6.610 1.00 92.25 82 LYS A C 1
ATOM 660 O O . LYS A 1 82 ? -12.025 -14.197 6.161 1.00 92.25 82 LYS A O 1
ATOM 665 N N . GLN A 1 83 ? -11.735 -15.729 7.764 1.00 92.69 83 GLN A N 1
ATOM 666 C CA . GLN A 1 83 ? -12.843 -15.262 8.605 1.00 92.69 83 GLN A CA 1
ATOM 667 C C . GLN A 1 83 ? -12.578 -13.890 9.245 1.00 92.69 83 GLN A C 1
ATOM 669 O O . GLN A 1 83 ? -13.525 -13.208 9.621 1.00 92.69 83 GLN A O 1
ATOM 674 N N . SER A 1 84 ? -11.319 -13.460 9.361 1.00 94.25 84 SER A N 1
ATOM 675 C CA . SER A 1 84 ? -10.933 -12.154 9.908 1.00 94.25 84 SER A CA 1
ATOM 676 C C . SER A 1 84 ? -10.850 -11.046 8.846 1.00 94.25 84 SER A C 1
ATOM 678 O O . SER A 1 84 ? -10.502 -9.909 9.171 1.00 94.25 84 SER A O 1
ATOM 680 N N . GLN A 1 85 ? -11.184 -11.353 7.589 1.00 93.62 85 GLN A N 1
ATOM 681 C CA . GLN A 1 85 ? -11.198 -10.399 6.481 1.00 93.62 85 GLN A CA 1
ATOM 682 C C . GLN A 1 85 ? -12.365 -9.410 6.586 1.00 93.62 85 GLN A C 1
ATOM 684 O O . GLN A 1 85 ? -13.470 -9.762 7.018 1.00 93.62 85 GLN A O 1
ATOM 689 N N . VAL A 1 86 ? -12.097 -8.174 6.166 1.00 92.62 86 VAL A N 1
ATOM 690 C CA . VAL A 1 86 ? -13.072 -7.130 5.835 1.00 92.62 86 VAL A CA 1
ATOM 691 C C . VAL A 1 86 ? -12.701 -6.547 4.483 1.00 92.62 86 VAL A C 1
ATOM 693 O O . VAL A 1 86 ? -11.572 -6.083 4.297 1.00 92.62 86 VAL A O 1
ATOM 696 N N . ASP A 1 87 ? -13.672 -6.548 3.579 1.00 88.81 87 ASP A N 1
ATOM 697 C CA . ASP A 1 87 ? -13.609 -5.796 2.334 1.00 88.81 87 ASP A CA 1
ATOM 698 C C . ASP A 1 87 ? -14.083 -4.368 2.607 1.00 88.81 87 ASP A C 1
ATOM 700 O O . ASP A 1 87 ? -15.132 -4.160 3.217 1.00 88.81 87 ASP A O 1
ATOM 704 N N . VAL A 1 88 ? -13.269 -3.385 2.226 1.00 86.44 88 VAL A N 1
ATOM 705 C CA . VAL A 1 88 ? -13.567 -1.964 2.436 1.00 86.44 88 VAL A CA 1
ATOM 706 C C . VAL A 1 88 ? -13.816 -1.294 1.095 1.00 86.44 88 VAL A C 1
ATOM 708 O O . VAL A 1 88 ? -12.957 -1.339 0.209 1.00 86.44 88 VAL A O 1
ATOM 711 N N . TYR A 1 89 ? -14.952 -0.605 0.990 1.00 84.00 89 TYR A N 1
ATOM 712 C CA . TYR A 1 89 ? -15.373 0.105 -0.214 1.00 84.00 89 TYR A CA 1
ATOM 713 C C . TYR A 1 89 ? -15.351 1.628 0.002 1.00 84.00 89 TYR A C 1
ATOM 715 O O . TYR A 1 89 ? -16.246 2.176 0.656 1.00 84.00 89 TYR A O 1
ATOM 723 N N . PRO A 1 90 ? -14.348 2.355 -0.531 1.00 80.62 90 PRO A N 1
ATOM 724 C CA . PRO A 1 90 ? -14.335 3.816 -0.498 1.00 80.62 90 PRO A CA 1
ATOM 725 C C . PRO A 1 90 ? -15.586 4.423 -1.144 1.00 80.62 90 PRO A C 1
ATOM 727 O O . PRO A 1 90 ? -16.086 3.923 -2.148 1.00 80.62 90 PRO A O 1
ATOM 730 N N . GLY A 1 91 ? -16.098 5.507 -0.565 1.00 77.12 91 GLY A N 1
ATOM 731 C CA . GLY A 1 91 ? -17.351 6.149 -0.967 1.00 77.12 91 GLY A CA 1
ATOM 732 C C . GLY A 1 91 ? -18.616 5.493 -0.397 1.00 77.12 91 GLY A C 1
ATOM 733 O O . GLY A 1 91 ? -19.654 6.149 -0.376 1.00 77.12 91 GLY A O 1
ATOM 734 N N . ILE A 1 92 ? -18.529 4.253 0.103 1.00 81.81 92 ILE A N 1
ATOM 735 C CA . ILE A 1 92 ? -19.636 3.532 0.755 1.00 81.81 92 ILE A CA 1
ATOM 736 C C . ILE A 1 92 ? -19.350 3.379 2.251 1.00 81.81 92 ILE A C 1
ATOM 738 O O . ILE A 1 92 ? -20.057 3.943 3.083 1.00 81.81 92 ILE A O 1
ATOM 742 N N . ASP A 1 93 ? -18.286 2.652 2.599 1.00 83.19 93 ASP A N 1
ATOM 743 C CA . ASP A 1 93 ? -17.892 2.408 3.991 1.00 83.19 93 ASP A CA 1
ATOM 744 C C . ASP A 1 93 ? -17.084 3.557 4.589 1.00 83.19 93 ASP A C 1
ATOM 746 O O . ASP A 1 93 ? -17.034 3.718 5.809 1.00 83.19 93 ASP A O 1
ATOM 750 N N . LEU A 1 94 ? -16.412 4.331 3.737 1.00 84.56 94 LEU A N 1
ATOM 751 C CA . LEU A 1 94 ? -15.483 5.369 4.154 1.00 84.56 94 LEU A CA 1
ATOM 752 C C . LEU A 1 94 ? -15.532 6.561 3.205 1.00 84.56 94 LEU A C 1
ATOM 754 O O . LEU A 1 94 ? -15.446 6.404 1.988 1.00 84.56 94 LEU A O 1
ATOM 758 N N . GLN A 1 95 ? -15.627 7.762 3.768 1.00 86.00 95 GLN A N 1
ATOM 759 C CA . GLN A 1 95 ? -15.582 8.993 2.988 1.00 86.00 95 GLN A CA 1
ATOM 760 C C . GLN A 1 95 ? -14.207 9.194 2.342 1.00 86.00 95 GLN A C 1
ATOM 762 O O . GLN A 1 95 ? -13.171 8.868 2.923 1.00 86.00 95 GLN A O 1
ATOM 767 N N . TRP A 1 96 ? -14.203 9.776 1.144 1.00 85.94 96 TRP A N 1
ATOM 768 C CA . TRP A 1 96 ? -12.977 10.216 0.485 1.00 85.94 96 TRP A CA 1
ATOM 769 C C . TRP A 1 96 ? -12.243 11.253 1.344 1.00 85.94 96 TRP A C 1
ATOM 771 O O . TRP A 1 96 ? -12.869 12.128 1.941 1.00 85.94 96 TRP A O 1
ATOM 781 N N . GLY A 1 97 ? -10.914 11.164 1.399 1.00 86.88 97 GLY A N 1
ATOM 782 C CA . GLY A 1 97 ? -10.086 12.064 2.199 1.00 86.88 97 GLY A CA 1
ATOM 783 C C . GLY A 1 97 ? -10.188 11.852 3.714 1.00 86.88 97 GLY A C 1
ATOM 784 O O . GLY A 1 97 ? -9.964 12.795 4.472 1.00 86.88 97 GLY A O 1
ATOM 785 N N . ALA A 1 98 ? -10.504 10.644 4.187 1.00 91.19 98 ALA A N 1
ATOM 786 C CA . ALA A 1 98 ? -10.547 10.342 5.615 1.00 91.19 98 ALA A CA 1
ATOM 787 C C . ALA A 1 98 ? -9.149 10.411 6.263 1.00 91.19 98 ALA A C 1
ATOM 789 O O . ALA A 1 98 ? -8.152 9.979 5.677 1.00 91.19 98 ALA A O 1
ATOM 790 N N . ASN A 1 99 ? -9.067 10.950 7.485 1.00 94.50 99 ASN A N 1
ATOM 791 C CA . ASN A 1 99 ? -7.882 10.826 8.346 1.00 94.50 99 ASN A CA 1
ATOM 792 C C . ASN A 1 99 ? -7.930 9.539 9.182 1.00 94.50 99 ASN A C 1
ATOM 794 O O . ASN A 1 99 ? -8.953 8.856 9.236 1.00 94.50 99 ASN A O 1
ATOM 798 N N . ALA A 1 100 ? -6.831 9.228 9.872 1.00 94.31 100 ALA A N 1
ATOM 799 C CA . ALA A 1 100 ? -6.726 8.059 10.745 1.00 94.31 100 ALA A CA 1
ATOM 800 C C . ALA A 1 100 ? -7.887 7.939 11.750 1.00 94.31 100 ALA A C 1
ATOM 802 O O . ALA A 1 100 ? -8.465 6.858 11.871 1.00 94.31 100 ALA A O 1
ATOM 803 N N . SER A 1 101 ? -8.288 9.022 12.419 1.00 94.94 101 SER A N 1
ATOM 804 C CA . SER A 1 101 ? -9.430 9.003 13.344 1.00 94.94 101 SER A CA 1
ATOM 805 C C . SER A 1 101 ? -10.758 8.667 12.662 1.00 94.94 101 SER A C 1
ATOM 807 O O . SER A 1 101 ? -11.492 7.813 13.161 1.00 94.94 101 SER A O 1
ATOM 809 N N . ALA A 1 102 ? -11.052 9.250 11.497 1.00 94.06 102 ALA A N 1
ATOM 810 C CA . ALA A 1 102 ? -12.259 8.924 10.737 1.00 94.06 102 ALA A CA 1
ATOM 811 C C . ALA A 1 102 ? -12.258 7.466 10.251 1.00 94.06 102 ALA A C 1
ATOM 813 O O . ALA A 1 102 ? -13.284 6.792 10.326 1.00 94.06 102 ALA A O 1
ATOM 814 N N . VAL A 1 103 ? -11.102 6.949 9.820 1.00 93.19 103 VAL A N 1
ATOM 815 C CA . VAL A 1 103 ? -10.947 5.537 9.435 1.00 93.19 103 VAL A CA 1
ATOM 816 C C . VAL A 1 103 ? -11.226 4.609 10.618 1.00 93.19 103 VAL A C 1
ATOM 818 O O . VAL A 1 103 ? -11.974 3.640 10.475 1.00 93.19 103 VAL A O 1
ATOM 821 N N . ARG A 1 104 ? -10.662 4.906 11.796 1.00 93.62 104 ARG A N 1
ATOM 822 C CA . ARG A 1 104 ? -10.896 4.129 13.024 1.00 93.62 104 ARG A CA 1
ATOM 823 C C . ARG A 1 104 ? -12.365 4.153 13.438 1.00 93.62 104 ARG A C 1
ATOM 825 O O . ARG A 1 104 ? -12.897 3.107 13.796 1.00 93.62 104 ARG A O 1
ATOM 832 N N . ALA A 1 105 ? -13.023 5.308 13.346 1.00 93.25 105 ALA A N 1
ATOM 833 C CA . ALA A 1 105 ? -14.444 5.437 13.651 1.00 93.25 105 ALA A CA 1
ATOM 834 C C . ALA A 1 105 ? -15.312 4.616 12.681 1.00 93.25 105 ALA A C 1
ATOM 836 O O . ALA A 1 105 ? -16.128 3.806 13.117 1.00 93.25 105 ALA A O 1
ATOM 837 N N . ALA A 1 106 ? -15.089 4.759 11.371 1.00 91.06 106 ALA A N 1
ATOM 838 C CA . ALA A 1 106 ? -15.877 4.083 10.340 1.00 91.06 106 ALA A CA 1
ATOM 839 C C . ALA A 1 106 ? -15.731 2.552 10.381 1.00 91.06 106 ALA A C 1
ATOM 841 O O . ALA A 1 106 ? -16.710 1.816 10.246 1.00 91.06 106 ALA A O 1
ATOM 842 N N . LEU A 1 107 ? -14.509 2.058 10.607 1.00 90.56 107 LEU A N 1
ATOM 843 C CA . LEU A 1 107 ? -14.200 0.623 10.623 1.00 90.56 107 LEU A CA 1
ATOM 844 C C . LEU A 1 107 ? -14.184 0.015 12.035 1.00 90.56 107 LEU A C 1
ATOM 846 O O . LEU A 1 107 ? -13.884 -1.175 12.197 1.00 90.56 107 LEU A O 1
ATOM 850 N N . GLY A 1 108 ? -14.578 0.792 13.050 1.00 87.75 108 GLY A N 1
ATOM 851 C CA . GLY A 1 108 ? -14.747 0.339 14.432 1.00 87.75 108 GLY A CA 1
ATOM 852 C C . GLY A 1 108 ? -15.814 -0.749 14.576 1.00 87.75 108 GLY A C 1
ATOM 853 O O . GLY A 1 108 ? -15.628 -1.689 15.347 1.00 87.75 108 GLY A O 1
ATOM 854 N N . LYS A 1 109 ? -16.859 -0.724 13.731 1.00 87.75 109 LYS A N 1
ATOM 855 C CA . LYS A 1 109 ? -17.868 -1.801 13.613 1.00 87.75 109 LYS A CA 1
ATOM 856 C C . LYS A 1 109 ? -17.257 -3.175 13.286 1.00 87.75 109 LYS A C 1
ATOM 858 O O . LYS A 1 109 ? -17.869 -4.208 13.536 1.00 87.75 109 LYS A O 1
ATOM 863 N N . HIS A 1 110 ? -16.029 -3.191 12.766 1.00 89.81 110 HIS A N 1
ATOM 864 C CA . HIS A 1 110 ? -15.269 -4.392 12.441 1.00 89.81 110 HIS A CA 1
ATOM 865 C C . HIS A 1 110 ? -14.020 -4.560 13.321 1.00 89.81 110 HIS A C 1
ATOM 867 O O . HIS A 1 110 ? -13.014 -5.075 12.839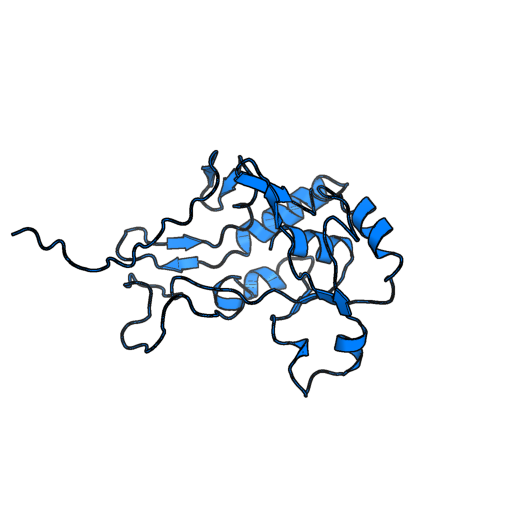 1.00 89.81 110 HIS A O 1
ATOM 873 N N . ALA A 1 111 ? -14.038 -4.114 14.582 1.00 87.06 111 ALA A N 1
ATOM 874 C CA . ALA A 1 111 ? -12.876 -4.172 15.482 1.00 87.06 111 ALA A CA 1
ATOM 875 C C . ALA A 1 111 ? -12.274 -5.582 15.649 1.00 87.06 111 ALA A C 1
ATOM 877 O O . ALA A 1 111 ? -11.069 -5.710 15.820 1.00 87.06 111 ALA A O 1
ATOM 878 N N . GLN A 1 112 ? -13.093 -6.631 15.531 1.00 87.94 112 GLN A N 1
ATOM 879 C CA . GLN A 1 112 ? -12.672 -8.036 15.657 1.00 87.94 112 GLN A CA 1
ATOM 880 C C . GLN A 1 112 ? -11.964 -8.589 14.402 1.00 87.94 112 GLN A C 1
ATOM 882 O O . GLN A 1 112 ? -11.569 -9.755 14.359 1.00 87.94 112 GLN A O 1
ATOM 887 N N . ARG A 1 113 ? -11.873 -7.790 13.334 1.00 92.81 113 ARG A N 1
ATOM 888 C CA . ARG A 1 113 ? -11.369 -8.205 12.023 1.00 92.81 113 ARG A CA 1
ATOM 889 C C . ARG A 1 113 ? -9.984 -7.617 11.792 1.00 92.81 113 ARG A C 1
ATOM 891 O O . ARG A 1 113 ? -9.821 -6.400 11.747 1.00 92.81 113 ARG A O 1
ATOM 898 N N . ASN A 1 114 ? -8.994 -8.480 11.616 1.00 92.81 114 ASN A N 1
ATOM 899 C CA . ASN A 1 114 ? -7.579 -8.119 11.583 1.00 92.81 114 ASN A CA 1
ATOM 900 C C . ASN A 1 114 ? -7.005 -8.028 10.168 1.00 92.81 114 ASN A C 1
ATOM 902 O O . ASN A 1 114 ? -5.862 -7.597 10.014 1.00 92.81 114 ASN A O 1
ATOM 906 N N . VAL A 1 115 ? -7.770 -8.426 9.148 1.00 95.19 115 VAL A N 1
ATOM 907 C CA . VAL A 1 115 ? -7.323 -8.452 7.754 1.00 95.19 115 VAL A CA 1
ATOM 908 C C . VAL A 1 115 ? -8.171 -7.493 6.927 1.00 95.19 115 VAL A C 1
ATOM 910 O O . VAL A 1 115 ? -9.395 -7.579 6.912 1.00 95.19 115 VAL A O 1
ATOM 913 N N . LEU A 1 116 ? -7.510 -6.568 6.242 1.00 93.69 116 LEU A N 1
ATOM 914 C CA . LEU A 1 116 ? -8.117 -5.628 5.313 1.00 93.69 116 LEU A CA 1
ATOM 915 C C . LEU A 1 116 ? -7.840 -6.071 3.887 1.00 93.69 116 LEU A C 1
ATOM 917 O O . LEU A 1 116 ? -6.700 -6.384 3.535 1.00 93.69 116 LEU A O 1
ATOM 921 N N . ARG A 1 117 ? -8.871 -6.007 3.058 1.00 91.31 117 ARG A N 1
ATOM 922 C CA . ARG A 1 117 ? -8.761 -6.096 1.610 1.00 91.31 117 ARG A CA 1
ATOM 923 C C . ARG A 1 117 ? -9.508 -4.916 1.008 1.00 91.31 117 ARG A C 1
ATOM 925 O O . ARG A 1 117 ? -10.544 -4.487 1.509 1.00 91.31 117 ARG A O 1
ATOM 932 N N . PHE A 1 118 ? -8.946 -4.377 -0.060 1.00 83.00 118 PHE A N 1
ATOM 933 C CA . PHE A 1 118 ? -9.563 -3.300 -0.814 1.00 83.00 118 PHE A CA 1
ATOM 934 C C . PHE A 1 118 ? -9.733 -3.766 -2.248 1.00 83.00 118 PHE A C 1
ATOM 936 O O . PHE A 1 118 ? -8.772 -4.233 -2.860 1.00 83.00 118 PHE A O 1
ATOM 943 N N . GLU A 1 119 ? -10.941 -3.629 -2.778 1.00 68.31 119 GLU A N 1
ATOM 944 C CA . GLU A 1 119 ? -11.206 -3.903 -4.190 1.00 68.31 119 GLU A CA 1
ATOM 945 C C . GLU A 1 119 ? -10.715 -2.742 -5.067 1.00 68.31 119 GLU A C 1
ATOM 947 O O . GLU A 1 119 ? -10.063 -2.947 -6.088 1.00 68.31 119 GLU A O 1
ATOM 952 N N . SER A 1 120 ? -10.920 -1.507 -4.601 1.00 67.94 120 SER A N 1
ATOM 953 C CA . SER A 1 120 ? -10.300 -0.297 -5.140 1.00 67.94 120 SER A CA 1
ATOM 954 C C . SER A 1 120 ? -10.067 0.719 -4.022 1.00 67.94 120 SER A C 1
ATOM 956 O O . SER A 1 120 ? -10.853 0.803 -3.083 1.00 67.94 120 SER A O 1
ATOM 958 N N . VAL A 1 121 ? -8.985 1.499 -4.117 1.00 64.19 121 VAL A N 1
ATOM 959 C CA . VAL A 1 121 ? -8.675 2.614 -3.194 1.00 64.19 121 VAL A CA 1
ATOM 960 C C . VAL A 1 121 ? -8.556 3.970 -3.883 1.00 64.19 121 VAL A C 1
ATOM 962 O O . VAL A 1 121 ? -8.257 4.963 -3.225 1.00 64.19 121 VAL A O 1
ATOM 965 N N . ILE A 1 122 ? -8.772 4.010 -5.199 1.00 64.56 122 ILE A N 1
ATOM 966 C CA . ILE A 1 122 ? -8.699 5.224 -6.011 1.00 64.56 122 ILE A CA 1
ATOM 967 C C . ILE A 1 122 ? -9.937 5.265 -6.900 1.00 64.56 122 ILE A C 1
ATOM 969 O O . ILE A 1 122 ? -10.218 4.320 -7.635 1.00 64.56 122 ILE A O 1
ATOM 973 N N . GLU A 1 123 ? -10.648 6.384 -6.864 1.00 67.31 123 GLU A N 1
ATOM 974 C CA . GLU A 1 123 ? -11.672 6.707 -7.852 1.00 67.31 123 GLU A CA 1
ATOM 975 C C . GLU A 1 123 ? -11.101 7.741 -8.820 1.00 67.31 123 GLU A C 1
ATOM 977 O O . GLU A 1 123 ? -10.618 8.800 -8.405 1.00 67.31 123 GLU A O 1
ATOM 982 N N . ARG A 1 124 ? -11.165 7.436 -10.120 1.00 65.69 124 ARG A N 1
ATOM 983 C CA . ARG A 1 124 ? -10.873 8.412 -11.168 1.00 65.69 124 ARG A CA 1
ATOM 984 C C . ARG A 1 124 ? -12.061 9.358 -11.286 1.00 65.69 124 ARG A C 1
ATOM 986 O O . ARG A 1 124 ? -13.177 8.922 -11.559 1.00 65.69 124 ARG A O 1
ATOM 993 N N . THR A 1 125 ? -11.829 10.644 -11.078 1.00 66.88 125 THR A N 1
ATOM 994 C CA . THR A 1 125 ? -12.882 11.654 -11.174 1.00 66.88 125 THR A CA 1
ATOM 995 C C . THR A 1 125 ? -13.151 12.024 -12.633 1.00 66.88 125 THR A C 1
ATOM 997 O O . THR A 1 125 ? -12.335 11.781 -13.525 1.00 66.88 125 THR A O 1
ATOM 1000 N N . LYS A 1 126 ? -14.336 12.589 -12.900 1.00 67.06 126 LYS A N 1
ATOM 1001 C CA . LYS A 1 126 ? -14.796 12.922 -14.264 1.00 67.06 126 LYS A CA 1
ATOM 1002 C C . LYS A 1 126 ? -13.896 13.934 -14.984 1.00 67.06 126 LYS A C 1
ATOM 1004 O O . LYS A 1 126 ? -13.837 13.931 -16.206 1.00 67.06 126 LYS A O 1
ATOM 1009 N N . ASP A 1 127 ? -13.197 14.769 -14.230 1.00 65.31 127 ASP A N 1
ATOM 1010 C CA . ASP A 1 127 ? -12.211 15.756 -14.684 1.00 65.31 127 ASP A CA 1
ATOM 1011 C C . ASP A 1 127 ? -10.805 15.160 -14.900 1.00 65.31 127 ASP A C 1
ATOM 1013 O O . ASP A 1 127 ? -9.858 15.885 -15.190 1.00 65.31 127 ASP A O 1
ATOM 1017 N N . GLY A 1 128 ? -10.646 13.837 -14.778 1.00 61.47 128 GLY A N 1
ATOM 1018 C CA . GLY A 1 128 ? -9.365 13.155 -14.957 1.00 61.47 128 GLY A CA 1
ATOM 1019 C C . GLY A 1 128 ? -8.454 13.189 -13.728 1.00 61.47 128 GLY A C 1
ATOM 1020 O O . GLY A 1 128 ? -7.360 12.625 -13.786 1.00 61.47 128 GLY A O 1
ATOM 1021 N N . GLY A 1 129 ? -8.909 13.788 -12.624 1.00 64.12 129 GLY A N 1
ATOM 1022 C CA . GLY A 1 129 ? -8.263 13.701 -11.319 1.00 64.12 129 GLY A CA 1
ATOM 1023 C C . GLY A 1 129 ? -8.424 12.326 -10.658 1.00 64.12 129 GLY A C 1
ATOM 1024 O O . GLY A 1 129 ? -8.975 11.372 -11.219 1.00 64.12 129 GLY A O 1
ATOM 1025 N N . HIS A 1 130 ? -7.920 12.221 -9.435 1.00 70.75 130 HIS A N 1
ATOM 1026 C CA . HIS A 1 130 ? -8.104 11.061 -8.572 1.00 70.75 130 HIS A CA 1
ATOM 1027 C C . HIS A 1 130 ? -8.507 11.533 -7.179 1.00 70.75 130 HIS A C 1
ATOM 1029 O O . HIS A 1 130 ? -7.964 12.511 -6.664 1.00 70.75 130 HIS A O 1
ATOM 1035 N N . ARG A 1 131 ? -9.451 10.824 -6.560 1.00 74.38 131 ARG A N 1
ATOM 1036 C CA . ARG A 1 131 ? -9.737 10.976 -5.133 1.00 74.38 131 ARG A CA 1
ATOM 1037 C C . ARG A 1 131 ? -9.008 9.900 -4.358 1.00 74.38 131 ARG A C 1
ATOM 1039 O O . ARG A 1 131 ? -9.080 8.719 -4.692 1.00 74.38 131 ARG A O 1
ATOM 1046 N N . ASP A 1 132 ? -8.314 10.339 -3.319 1.00 80.50 132 ASP A N 1
ATOM 1047 C CA . ASP A 1 132 ? -7.671 9.457 -2.365 1.00 80.50 132 ASP A CA 1
ATOM 1048 C C . ASP A 1 132 ? -8.604 9.205 -1.177 1.00 80.50 132 ASP A C 1
ATOM 1050 O O . ASP A 1 132 ? -9.204 10.131 -0.625 1.00 80.50 132 ASP A O 1
ATOM 1054 N N . VAL A 1 133 ? -8.743 7.944 -0.777 1.00 85.81 133 VAL A N 1
ATOM 1055 C CA . VAL A 1 133 ? -9.532 7.561 0.393 1.00 85.81 133 VAL A CA 1
ATOM 1056 C C . VAL A 1 133 ? -8.857 7.970 1.709 1.00 85.81 133 VAL A C 1
ATOM 1058 O O . VAL A 1 133 ? -9.557 8.278 2.671 1.00 85.81 133 VAL A O 1
ATOM 1061 N N . PHE A 1 134 ? -7.521 8.032 1.765 1.00 90.62 134 PHE A N 1
ATOM 1062 C CA . PHE A 1 134 ? -6.781 8.257 3.012 1.00 90.62 134 PHE A CA 1
ATOM 1063 C C . PHE A 1 134 ? -5.824 9.447 2.928 1.00 90.62 134 PHE A C 1
ATOM 1065 O O . PHE A 1 134 ? -4.708 9.341 2.411 1.00 90.62 134 PHE A O 1
ATOM 1072 N N . ARG A 1 135 ? -6.227 10.578 3.519 1.00 89.19 135 ARG A N 1
ATOM 1073 C CA . ARG A 1 135 ? -5.435 11.818 3.460 1.00 89.19 135 ARG A CA 1
ATOM 1074 C C . ARG A 1 135 ? -4.179 11.784 4.331 1.00 89.19 135 ARG A C 1
ATOM 1076 O O . ARG A 1 135 ? -3.200 12.439 3.987 1.00 89.19 135 ARG A O 1
ATOM 1083 N N . GLY A 1 136 ? -4.192 11.031 5.433 1.00 91.38 136 GLY A N 1
ATOM 1084 C CA . GLY A 1 136 ? -3.073 10.970 6.373 1.00 91.38 136 GLY A CA 1
ATOM 1085 C C . GLY A 1 136 ? -3.487 10.743 7.826 1.00 91.38 136 GLY A C 1
ATOM 1086 O O . GLY A 1 136 ? -4.651 10.473 8.137 1.00 91.38 136 GLY A O 1
ATOM 1087 N N . PHE A 1 137 ? -2.506 10.851 8.717 1.00 94.38 137 PHE A N 1
ATOM 1088 C CA . PHE A 1 137 ? -2.684 10.720 10.160 1.00 94.38 137 PHE A CA 1
ATOM 1089 C C . PHE A 1 137 ? -3.038 12.070 10.779 1.00 94.38 137 PHE A C 1
ATOM 1091 O O . PHE A 1 137 ? -2.720 13.119 10.223 1.00 94.38 137 PHE A O 1
ATOM 1098 N N . ASP A 1 138 ? -3.723 12.033 11.920 1.00 95.06 138 ASP A N 1
ATOM 1099 C CA . ASP A 1 138 ? -4.087 13.245 12.659 1.00 95.06 138 ASP A CA 1
ATOM 1100 C C . ASP A 1 138 ? -2.848 13.949 13.220 1.00 95.06 138 ASP A C 1
ATOM 1102 O O . ASP A 1 138 ? -2.769 15.175 13.194 1.00 95.06 138 ASP A O 1
ATOM 1106 N N . ASP A 1 139 ? -1.865 13.163 13.669 1.00 93.81 139 ASP A N 1
ATOM 1107 C CA . ASP A 1 139 ? -0.560 13.662 14.075 1.00 93.81 139 ASP A CA 1
ATOM 1108 C C . ASP A 1 139 ? 0.360 13.866 12.848 1.00 93.81 139 ASP A C 1
ATOM 1110 O O . ASP A 1 139 ? 0.586 12.931 12.061 1.00 93.81 139 ASP A O 1
ATOM 1114 N N . PRO A 1 140 ? 0.930 15.070 12.660 1.00 91.88 140 PRO A N 1
ATOM 1115 C CA . PRO A 1 140 ? 1.879 15.332 11.580 1.00 91.88 140 PRO A CA 1
ATOM 1116 C C . PRO A 1 140 ? 3.161 14.494 11.678 1.00 91.88 140 PRO A C 1
ATOM 1118 O O . PRO A 1 140 ? 3.748 14.157 10.648 1.00 91.88 140 PRO A O 1
ATOM 1121 N N . GLY A 1 141 ? 3.599 14.141 12.891 1.00 91.75 141 GLY A N 1
ATOM 1122 C CA . GLY A 1 141 ? 4.754 13.273 13.116 1.00 91.75 141 GLY A CA 1
ATOM 1123 C C . GLY A 1 141 ? 4.521 11.864 12.570 1.00 91.75 141 GLY A C 1
ATOM 1124 O O . GLY A 1 141 ? 5.349 11.353 11.812 1.00 91.75 141 GLY A O 1
ATOM 1125 N N . GLU A 1 142 ? 3.367 11.264 12.866 1.00 90.19 142 GLU A N 1
ATOM 1126 C CA . GLU A 1 142 ? 2.935 9.980 12.301 1.00 90.19 142 GLU A CA 1
ATOM 1127 C C . GLU A 1 142 ? 2.861 10.017 10.773 1.00 90.19 142 GLU A C 1
ATOM 1129 O O . GLU A 1 142 ? 3.370 9.104 10.113 1.00 90.19 142 GLU A O 1
ATOM 1134 N N . SER A 1 143 ? 2.296 11.090 10.208 1.00 90.88 143 SER A N 1
ATOM 1135 C CA . SER A 1 143 ? 2.240 11.283 8.754 1.00 90.88 143 SER A CA 1
ATOM 1136 C C . SER A 1 143 ? 3.639 11.341 8.142 1.00 90.88 143 SER A C 1
ATOM 1138 O O . SER A 1 143 ? 3.937 10.571 7.231 1.00 90.88 143 SER A O 1
ATOM 1140 N N . ASN A 1 144 ? 4.537 12.164 8.687 1.00 89.81 144 ASN A N 1
ATOM 1141 C CA . ASN A 1 144 ? 5.912 12.279 8.196 1.00 89.81 144 ASN A CA 1
ATOM 1142 C C . ASN A 1 144 ? 6.666 10.947 8.272 1.00 89.81 144 ASN A C 1
ATOM 1144 O O . ASN A 1 144 ? 7.342 10.558 7.318 1.00 89.81 144 ASN A O 1
ATOM 1148 N N . MET A 1 145 ? 6.531 10.219 9.381 1.00 87.50 145 MET A N 1
ATOM 1149 C CA . MET A 1 1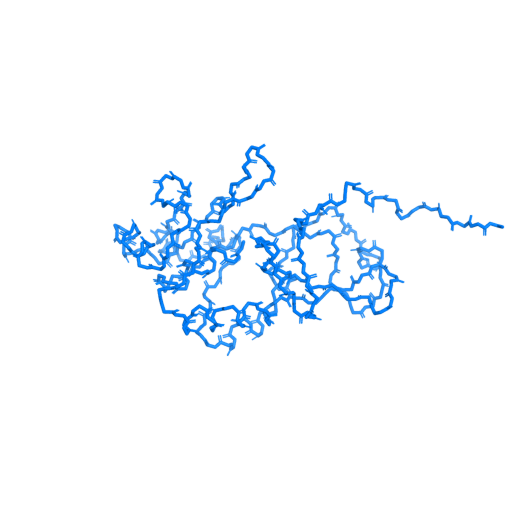45 ? 7.157 8.909 9.529 1.00 87.50 145 MET A CA 1
ATOM 1150 C C . MET A 1 145 ? 6.609 7.892 8.519 1.00 87.50 145 MET A C 1
ATOM 1152 O O . MET A 1 145 ? 7.378 7.139 7.921 1.00 87.50 145 MET A O 1
ATOM 1156 N N . PHE A 1 146 ? 5.290 7.850 8.317 1.00 89.56 146 PHE A N 1
ATOM 1157 C CA . PHE A 1 146 ? 4.663 7.002 7.303 1.00 89.56 146 PHE A CA 1
ATOM 1158 C C . PHE A 1 146 ? 5.200 7.315 5.902 1.00 89.56 146 PHE A C 1
ATOM 1160 O O . PHE A 1 146 ? 5.570 6.401 5.160 1.00 89.56 146 PHE A O 1
ATOM 1167 N N . GLU A 1 147 ? 5.305 8.598 5.560 1.00 88.25 147 GLU A N 1
ATOM 1168 C CA . GLU A 1 147 ? 5.757 9.014 4.239 1.00 88.25 147 GLU A CA 1
ATOM 1169 C C . GLU A 1 147 ? 7.227 8.670 3.993 1.00 88.25 147 GLU A C 1
ATOM 1171 O O . GLU A 1 147 ? 7.563 8.055 2.976 1.00 88.25 147 GLU A O 1
ATOM 1176 N N . GLN A 1 148 ? 8.098 8.971 4.960 1.00 85.75 148 GLN A N 1
ATOM 1177 C CA . GLN A 1 148 ? 9.516 8.620 4.891 1.00 85.75 148 GLN A CA 1
ATOM 1178 C C . GLN A 1 148 ? 9.726 7.112 4.713 1.00 85.75 148 GLN A C 1
ATOM 1180 O O . GLN A 1 148 ? 10.606 6.704 3.954 1.00 85.75 148 GLN A O 1
ATOM 1185 N N . ARG A 1 149 ? 8.910 6.265 5.349 1.00 84.62 149 ARG A N 1
ATOM 1186 C CA . ARG A 1 149 ? 8.997 4.804 5.177 1.00 84.62 149 ARG A CA 1
ATOM 1187 C C . ARG A 1 149 ? 8.649 4.380 3.758 1.00 84.62 149 ARG A C 1
ATOM 1189 O O . ARG A 1 149 ? 9.418 3.650 3.133 1.00 84.62 149 ARG A O 1
ATOM 1196 N N . LEU A 1 150 ? 7.532 4.870 3.222 1.00 86.75 150 LEU A N 1
ATOM 1197 C CA . LEU A 1 150 ? 7.122 4.533 1.859 1.00 86.75 150 LEU A CA 1
ATOM 1198 C C . LEU A 1 150 ? 8.122 5.020 0.805 1.00 86.75 150 LEU A C 1
ATOM 1200 O O . LEU A 1 150 ? 8.370 4.301 -0.162 1.00 86.75 150 LEU A O 1
ATOM 1204 N N . MET A 1 151 ? 8.774 6.169 1.016 1.00 84.25 151 MET A N 1
ATOM 1205 C CA . MET A 1 151 ? 9.843 6.638 0.122 1.00 84.25 151 MET A CA 1
ATOM 1206 C C . MET A 1 151 ? 10.994 5.627 -0.003 1.00 84.25 151 MET A C 1
ATOM 1208 O O . MET A 1 151 ? 11.588 5.484 -1.072 1.00 84.25 151 MET A O 1
ATOM 1212 N N . HIS A 1 152 ? 11.306 4.883 1.060 1.00 80.75 152 HIS A N 1
ATOM 1213 C CA . HIS A 1 152 ? 12.390 3.896 1.055 1.00 80.75 152 HIS A CA 1
ATOM 1214 C C . HIS A 1 152 ? 11.931 2.476 0.700 1.00 80.75 152 HIS A C 1
ATOM 1216 O O . HIS A 1 152 ? 12.775 1.646 0.359 1.00 80.75 152 HIS A O 1
ATOM 1222 N N . ALA A 1 153 ? 10.622 2.221 0.728 1.00 84.06 153 ALA A N 1
ATOM 1223 C CA . ALA A 1 153 ? 10.001 0.931 0.442 1.00 84.06 153 ALA A CA 1
ATOM 1224 C C . ALA A 1 153 ? 9.958 0.561 -1.046 1.00 84.06 153 ALA A C 1
ATOM 1226 O O . ALA A 1 153 ? 9.867 -0.618 -1.371 1.00 84.06 153 ALA A O 1
ATOM 1227 N N . GLY A 1 154 ? 9.974 1.548 -1.947 1.00 82.62 154 GLY A N 1
ATOM 1228 C CA . GLY A 1 154 ? 9.833 1.305 -3.385 1.00 82.62 154 GLY A CA 1
ATOM 1229 C C . GLY A 1 154 ? 11.030 0.561 -3.972 1.00 82.62 154 GLY A C 1
ATOM 1230 O O . GLY A 1 154 ? 12.175 1.003 -3.796 1.00 82.62 154 GLY A O 1
ATOM 1231 N N . GLY A 1 155 ? 10.735 -0.529 -4.684 1.00 77.44 155 GLY A N 1
ATOM 1232 C CA . GLY A 1 155 ? 11.681 -1.337 -5.448 1.00 77.44 155 GLY A CA 1
ATOM 1233 C C . GLY A 1 155 ? 12.423 -0.530 -6.506 1.00 77.44 155 GLY A C 1
ATOM 1234 O O . GLY A 1 155 ? 11.905 0.464 -7.024 1.00 77.44 155 GLY A O 1
ATOM 1235 N N . VAL A 1 156 ? 13.655 -0.939 -6.806 1.00 75.94 156 VAL A N 1
ATOM 1236 C CA . VAL A 1 156 ? 14.444 -0.403 -7.926 1.00 75.94 156 VAL A CA 1
ATOM 1237 C C . VAL A 1 156 ? 14.322 -1.320 -9.139 1.00 75.94 156 VAL A C 1
ATOM 1239 O O . VAL A 1 156 ? 14.579 -2.519 -9.036 1.00 75.94 156 VAL A O 1
ATOM 1242 N N . TRP A 1 157 ? 14.009 -0.743 -10.293 1.00 70.75 157 TRP A N 1
ATOM 1243 C CA . TRP A 1 157 ? 13.914 -1.429 -11.579 1.00 70.75 157 TRP A CA 1
ATOM 1244 C C . TRP A 1 157 ? 14.954 -0.907 -12.558 1.00 70.75 157 TRP A C 1
ATOM 1246 O O . TRP A 1 157 ? 15.244 0.288 -12.569 1.00 70.75 157 TRP A O 1
ATOM 1256 N N . GLY A 1 158 ? 15.497 -1.791 -13.393 1.00 63.12 158 GLY A N 1
ATOM 1257 C CA . GLY A 1 158 ? 16.258 -1.408 -14.577 1.00 63.12 158 GLY A CA 1
ATOM 1258 C C . GLY A 1 158 ? 15.325 -0.865 -15.661 1.00 63.12 158 GLY A C 1
ATOM 1259 O O . GLY A 1 158 ? 14.242 -1.399 -15.880 1.00 63.12 158 GLY A O 1
ATOM 1260 N N . THR A 1 159 ? 15.709 0.211 -16.338 1.00 61.56 159 THR A N 1
ATOM 1261 C CA . THR A 1 159 ? 15.013 0.701 -17.528 1.00 61.56 159 THR A CA 1
ATOM 1262 C C . THR A 1 159 ? 15.612 0.096 -18.787 1.00 61.56 159 THR A C 1
ATOM 1264 O O . THR A 1 159 ? 16.758 -0.369 -18.834 1.00 61.56 159 THR A O 1
ATOM 1267 N N . ALA A 1 160 ? 14.831 0.180 -19.860 1.00 57.91 160 ALA A N 1
ATOM 1268 C CA . ALA A 1 160 ? 15.313 -0.084 -21.193 1.00 57.91 160 ALA A CA 1
ATOM 1269 C C . ALA A 1 160 ? 16.364 0.949 -21.619 1.00 57.91 160 ALA A C 1
ATOM 1271 O O . ALA A 1 160 ? 16.062 2.086 -21.961 1.00 57.91 160 ALA A O 1
ATOM 1272 N N . MET A 1 161 ? 17.621 0.509 -21.606 1.00 54.03 161 MET A N 1
ATOM 1273 C CA . MET A 1 161 ? 18.754 1.071 -22.354 1.00 54.03 161 MET A CA 1
ATOM 1274 C C . MET A 1 161 ? 19.173 2.528 -22.062 1.00 54.03 161 MET A C 1
ATOM 1276 O O . MET A 1 161 ? 20.077 3.026 -22.731 1.00 54.03 161 MET A O 1
ATOM 1280 N N . SER A 1 162 ? 18.611 3.209 -21.060 1.00 54.09 162 SER A N 1
ATOM 1281 C CA . SER A 1 162 ? 19.066 4.539 -20.620 1.00 54.09 162 SER A CA 1
ATOM 1282 C C . SER A 1 162 ? 20.101 4.461 -19.483 1.00 54.09 162 SER A C 1
ATOM 1284 O O . SER A 1 162 ? 20.160 3.478 -18.749 1.00 54.09 162 SER A O 1
ATOM 1286 N N . ARG A 1 163 ? 20.973 5.476 -19.344 1.00 51.81 163 ARG A N 1
ATOM 1287 C CA . ARG A 1 163 ? 21.944 5.614 -18.236 1.00 51.81 163 ARG A CA 1
ATOM 1288 C C . ARG A 1 163 ? 21.772 6.976 -17.532 1.00 51.81 163 ARG A C 1
ATOM 1290 O O . ARG A 1 163 ? 21.825 7.983 -18.233 1.00 51.81 163 ARG A O 1
ATOM 1297 N N . PRO A 1 164 ? 21.621 7.028 -16.190 1.00 53.09 164 PRO A N 1
ATOM 1298 C CA . PRO A 1 164 ? 21.355 5.895 -15.308 1.00 53.09 164 PRO A CA 1
ATOM 1299 C C . PRO A 1 164 ? 19.953 5.340 -15.573 1.00 53.09 164 PRO A C 1
ATOM 1301 O O . PRO A 1 164 ? 18.975 6.081 -15.630 1.00 53.09 164 PRO A O 1
ATOM 1304 N N . GLY A 1 165 ? 19.881 4.027 -15.763 1.00 59.16 165 GLY A N 1
ATOM 1305 C CA . GLY A 1 165 ? 18.673 3.343 -16.192 1.00 59.16 165 GLY A CA 1
ATOM 1306 C C . GLY A 1 165 ? 17.920 2.736 -15.031 1.00 59.16 165 GLY A C 1
ATOM 1307 O O . GLY A 1 165 ? 17.711 1.531 -15.025 1.00 59.16 165 GLY A O 1
ATOM 1308 N N . HIS A 1 166 ? 17.591 3.533 -14.013 1.00 69.31 166 HIS A N 1
ATOM 1309 C CA . HIS A 1 166 ? 16.840 3.037 -12.866 1.00 69.31 166 HIS A CA 1
ATOM 1310 C C . HIS A 1 166 ? 15.562 3.838 -12.643 1.00 69.31 166 HIS A C 1
ATOM 1312 O O . HIS A 1 166 ? 15.583 5.067 -12.563 1.00 69.31 166 HIS A O 1
ATOM 1318 N N . VAL A 1 167 ? 14.443 3.126 -12.535 1.00 72.19 167 VAL A N 1
ATOM 1319 C CA . VAL A 1 167 ? 13.145 3.667 -12.120 1.00 72.19 167 VAL A CA 1
ATOM 1320 C C . VAL A 1 167 ? 12.730 3.018 -10.810 1.00 72.19 167 VAL A C 1
ATOM 1322 O O . VAL A 1 167 ? 13.143 1.907 -10.495 1.00 72.19 167 VAL A O 1
ATOM 1325 N N . HIS A 1 168 ? 11.946 3.736 -10.016 1.00 77.00 168 HIS A N 1
ATOM 1326 C CA . HIS A 1 168 ? 11.461 3.254 -8.730 1.00 77.00 168 HIS A CA 1
ATOM 1327 C C . HIS A 1 168 ? 9.945 3.208 -8.745 1.00 77.00 168 HIS A C 1
ATOM 1329 O O . HIS A 1 168 ? 9.320 4.087 -9.344 1.00 77.00 168 HIS A O 1
ATOM 1335 N N . TYR A 1 169 ? 9.364 2.240 -8.037 1.00 81.25 169 TYR A N 1
ATOM 1336 C CA . TYR A 1 169 ? 7.947 2.332 -7.711 1.00 81.25 169 TYR A CA 1
ATOM 1337 C C . TYR A 1 169 ? 7.727 3.557 -6.820 1.00 81.25 169 TYR A C 1
ATOM 1339 O O . TYR A 1 169 ? 8.314 3.667 -5.739 1.00 81.25 169 TYR A O 1
ATOM 1347 N N . ASP A 1 170 ? 6.886 4.477 -7.280 1.00 83.94 170 ASP A N 1
ATOM 1348 C CA . ASP A 1 170 ? 6.588 5.715 -6.576 1.00 83.94 170 ASP A CA 1
ATOM 1349 C C . ASP A 1 170 ? 5.227 5.616 -5.881 1.00 83.94 170 ASP A C 1
ATOM 1351 O O . ASP A 1 170 ? 4.171 5.694 -6.508 1.00 83.94 170 ASP A O 1
ATOM 1355 N N . PHE A 1 171 ? 5.255 5.442 -4.559 1.00 86.25 171 PHE A N 1
ATOM 1356 C CA . PHE A 1 171 ? 4.044 5.384 -3.741 1.00 86.25 171 PHE A CA 1
ATOM 1357 C C . PHE A 1 171 ? 3.256 6.696 -3.721 1.00 86.25 171 PHE A C 1
ATOM 1359 O O . PHE A 1 171 ? 2.093 6.655 -3.332 1.00 86.25 171 PHE A O 1
ATOM 1366 N N . PHE A 1 172 ? 3.865 7.819 -4.111 1.00 86.00 172 PHE A N 1
ATOM 1367 C CA . PHE A 1 172 ? 3.273 9.159 -4.061 1.00 86.00 172 PHE A CA 1
ATOM 1368 C C . PHE A 1 172 ? 2.859 9.682 -5.434 1.00 86.00 172 PHE A C 1
ATOM 1370 O O . PHE A 1 172 ? 2.406 10.817 -5.542 1.00 86.00 172 PHE A O 1
ATOM 1377 N N . ALA A 1 173 ? 2.954 8.845 -6.470 1.00 80.75 173 ALA A N 1
ATOM 1378 C CA . ALA A 1 173 ? 2.465 9.143 -7.814 1.00 80.75 173 ALA A CA 1
ATOM 1379 C C . ALA A 1 173 ? 0.957 9.477 -7.871 1.00 80.75 173 ALA A C 1
ATOM 1381 O O . ALA A 1 173 ? 0.478 9.993 -8.879 1.00 80.75 173 ALA A O 1
ATOM 1382 N N . ASP A 1 174 ? 0.219 9.165 -6.802 1.00 78.25 174 ASP A N 1
ATOM 1383 C CA . ASP A 1 174 ? -1.193 9.469 -6.568 1.00 78.25 174 ASP A CA 1
ATOM 1384 C C . ASP A 1 174 ? -1.424 10.792 -5.811 1.00 78.25 174 ASP A C 1
ATOM 1386 O O . ASP A 1 174 ? -2.503 11.013 -5.268 1.00 78.25 174 ASP A O 1
ATOM 1390 N N . ARG A 1 175 ? -0.411 11.650 -5.685 1.00 80.00 175 ARG A N 1
ATOM 1391 C CA . ARG A 1 175 ? -0.546 13.017 -5.173 1.00 80.00 175 ARG A CA 1
ATOM 1392 C C . ARG A 1 175 ? -0.016 13.966 -6.222 1.00 80.00 175 ARG A C 1
ATOM 1394 O O . ARG A 1 175 ? 0.979 13.657 -6.848 1.00 80.00 175 ARG A O 1
ATOM 1401 N N . VAL A 1 176 ? -0.629 15.130 -6.403 1.00 77.81 176 VAL A N 1
ATOM 1402 C CA . VAL A 1 176 ? -0.082 16.191 -7.258 1.00 77.81 176 VAL A CA 1
ATOM 1403 C C . VAL A 1 176 ? -0.245 17.529 -6.529 1.00 77.81 176 VAL A C 1
ATOM 1405 O O . VAL A 1 176 ? -1.371 17.855 -6.156 1.00 77.81 176 VAL A O 1
ATOM 1408 N N . PRO A 1 177 ? 0.826 18.320 -6.329 1.00 85.19 177 PRO A N 1
ATOM 1409 C CA . PRO A 1 177 ? 2.227 18.016 -6.631 1.00 85.19 177 PRO A CA 1
ATOM 1410 C C . PRO A 1 177 ? 2.866 17.064 -5.602 1.00 85.19 177 PRO A C 1
ATOM 1412 O O . PRO A 1 177 ? 2.368 16.910 -4.487 1.00 85.19 177 PRO A O 1
ATOM 1415 N N . TRP A 1 178 ? 4.003 16.464 -5.955 1.00 85.00 178 TRP A N 1
ATOM 1416 C CA . TRP A 1 178 ? 4.833 15.700 -5.018 1.00 85.00 178 TRP A CA 1
ATOM 1417 C C . TRP A 1 178 ? 6.317 15.726 -5.409 1.00 85.00 178 TRP A C 1
ATOM 1419 O O . TRP A 1 178 ? 6.684 16.124 -6.515 1.00 85.00 178 TRP A O 1
ATOM 1429 N N . THR A 1 179 ? 7.177 15.289 -4.491 1.00 84.69 179 THR A N 1
ATOM 1430 C CA . THR A 1 179 ? 8.610 15.091 -4.735 1.00 84.69 179 THR A CA 1
ATOM 1431 C C . THR A 1 179 ? 8.913 13.603 -4.647 1.00 84.69 179 THR A C 1
ATOM 1433 O O . THR A 1 179 ? 8.617 12.976 -3.630 1.00 84.69 179 THR A O 1
ATOM 1436 N N . ASP A 1 180 ? 9.489 13.032 -5.704 1.00 81.44 180 ASP A N 1
ATOM 1437 C CA . ASP A 1 180 ? 9.801 11.603 -5.728 1.00 81.44 180 ASP A CA 1
ATOM 1438 C C . ASP A 1 180 ? 11.056 11.253 -4.907 1.00 81.44 180 ASP A C 1
ATOM 1440 O O . ASP A 1 180 ? 11.787 12.119 -4.417 1.00 81.44 180 ASP A O 1
ATOM 1444 N N . LYS A 1 181 ? 11.339 9.953 -4.775 1.00 78.00 181 LYS A N 1
ATOM 1445 C CA . LYS A 1 181 ? 12.503 9.422 -4.041 1.00 78.00 181 LYS A CA 1
ATOM 1446 C C . LYS A 1 181 ? 13.849 9.990 -4.517 1.00 78.00 181 LYS A C 1
ATOM 1448 O O . LYS A 1 181 ? 14.799 10.048 -3.740 1.00 78.00 181 LYS A O 1
ATOM 1453 N N . LEU A 1 182 ? 13.939 10.415 -5.778 1.00 80.00 182 LEU A N 1
ATOM 1454 C CA . LEU A 1 182 ? 15.135 11.016 -6.375 1.00 80.00 182 LEU A CA 1
ATOM 1455 C C . LEU A 1 182 ? 15.147 12.546 -6.240 1.00 80.00 182 LEU A C 1
ATOM 1457 O O . LEU A 1 182 ? 15.948 13.215 -6.891 1.00 80.00 182 LEU A O 1
ATOM 1461 N N . ARG A 1 183 ? 14.271 13.102 -5.393 1.00 83.50 183 ARG A N 1
ATOM 1462 C CA . ARG A 1 183 ? 14.095 14.538 -5.152 1.00 83.50 183 ARG A CA 1
ATOM 1463 C C . ARG A 1 183 ? 13.685 15.323 -6.396 1.00 83.50 183 ARG A C 1
ATOM 1465 O O . ARG A 1 183 ? 13.947 16.521 -6.486 1.00 83.50 183 ARG A O 1
ATOM 1472 N N . ARG A 1 184 ? 13.027 14.673 -7.358 1.00 81.44 184 ARG A N 1
ATOM 1473 C CA . ARG A 1 184 ? 12.483 15.360 -8.533 1.00 81.44 184 ARG A CA 1
ATOM 1474 C C . ARG A 1 184 ? 11.085 15.860 -8.203 1.00 81.44 184 ARG A C 1
ATOM 1476 O O . ARG A 1 184 ? 10.238 15.083 -7.766 1.00 81.44 184 ARG A O 1
ATOM 1483 N N . PHE A 1 185 ? 10.850 17.147 -8.431 1.00 85.81 185 PHE A N 1
ATOM 1484 C CA . PHE A 1 185 ? 9.532 17.748 -8.275 1.00 85.81 185 PHE A CA 1
ATOM 1485 C C . PHE A 1 185 ? 8.616 17.340 -9.432 1.00 85.81 185 PHE A C 1
ATOM 1487 O O . PHE A 1 185 ? 9.014 17.371 -10.601 1.00 85.81 185 PHE A O 1
ATOM 1494 N N . ARG A 1 186 ? 7.388 16.953 -9.103 1.00 82.19 186 ARG A N 1
ATOM 1495 C CA . ARG A 1 186 ? 6.355 16.517 -10.038 1.00 82.19 186 ARG A CA 1
ATOM 1496 C C . ARG A 1 186 ? 5.091 17.327 -9.786 1.00 82.19 186 ARG A C 1
ATOM 1498 O O . ARG A 1 186 ? 4.593 17.388 -8.667 1.00 82.19 186 ARG A O 1
ATOM 1505 N N . ASN A 1 187 ? 4.572 17.949 -10.838 1.00 83.62 187 ASN A N 1
ATOM 1506 C CA . ASN A 1 187 ? 3.378 18.799 -10.798 1.00 83.62 187 ASN A CA 1
ATOM 1507 C C . ASN A 1 187 ? 2.305 18.371 -11.809 1.00 83.62 187 ASN A C 1
ATOM 1509 O O . ASN A 1 187 ? 1.342 19.099 -12.026 1.00 83.62 187 ASN A O 1
ATOM 1513 N N . THR A 1 188 ? 2.471 17.203 -12.426 1.00 71.62 188 THR A N 1
ATOM 1514 C CA . THR A 1 188 ? 1.542 16.643 -13.405 1.00 71.62 188 THR A CA 1
ATOM 1515 C C . THR A 1 188 ? 1.171 15.222 -13.019 1.00 71.62 188 THR A C 1
ATOM 1517 O O . THR A 1 188 ? 1.969 14.486 -12.438 1.00 71.62 188 THR A O 1
ATOM 1520 N N . THR A 1 189 ? -0.058 14.828 -13.343 1.00 67.06 189 THR A N 1
ATOM 1521 C CA . THR A 1 189 ? -0.513 13.449 -13.177 1.00 67.06 189 THR A CA 1
ATOM 1522 C C . THR A 1 189 ? 0.291 12.527 -14.090 1.00 67.06 189 THR A C 1
ATOM 1524 O O . THR A 1 189 ? 0.552 12.867 -15.248 1.00 67.06 189 THR A O 1
ATOM 1527 N N . TRP A 1 190 ? 0.660 11.344 -13.594 1.00 59.88 190 TRP A N 1
ATOM 1528 C CA . TRP A 1 190 ? 1.258 10.319 -14.442 1.00 59.88 190 TRP A CA 1
ATOM 1529 C C . TRP A 1 190 ? 0.307 9.954 -15.577 1.00 59.88 190 TRP A C 1
ATOM 1531 O O . TRP A 1 190 ? -0.837 9.562 -15.354 1.00 59.88 190 TRP A O 1
ATOM 1541 N N . THR A 1 191 ? 0.808 10.045 -16.802 1.00 51.38 191 THR A N 1
ATOM 1542 C CA . THR A 1 191 ? 0.168 9.434 -17.959 1.00 51.38 191 THR A CA 1
ATOM 1543 C C . THR A 1 191 ? 0.876 8.117 -18.224 1.00 51.38 191 THR A C 1
ATOM 1545 O O . THR A 1 191 ? 2.096 8.065 -18.378 1.00 51.38 191 THR A O 1
ATOM 1548 N N . ILE A 1 192 ? 0.111 7.027 -18.240 1.00 44.91 192 ILE A N 1
ATOM 1549 C CA . ILE A 1 192 ? 0.592 5.790 -18.848 1.00 44.91 192 ILE A CA 1
ATOM 1550 C C . ILE A 1 192 ? 0.695 6.117 -20.334 1.00 44.91 192 ILE A C 1
ATOM 1552 O O . ILE A 1 192 ? -0.329 6.361 -20.972 1.00 44.91 192 ILE A O 1
ATOM 1556 N N . ALA A 1 193 ? 1.912 6.192 -20.870 1.00 39.72 193 ALA A N 1
ATOM 1557 C CA . ALA A 1 193 ? 2.091 6.308 -22.308 1.00 39.72 193 ALA A CA 1
ATOM 1558 C C . ALA A 1 193 ? 1.412 5.082 -22.953 1.00 39.72 193 ALA A C 1
ATOM 1560 O O . ALA A 1 193 ? 1.789 3.951 -22.626 1.00 39.72 193 ALA A O 1
ATOM 1561 N N . PRO A 1 194 ? 0.386 5.259 -23.807 1.00 27.95 194 PRO A N 1
ATOM 1562 C CA . PRO A 1 194 ? -0.210 4.142 -24.517 1.00 27.95 194 PRO A CA 1
ATOM 1563 C C . PRO A 1 194 ? 0.856 3.579 -25.458 1.00 27.95 194 PRO A C 1
ATOM 1565 O O . PRO A 1 194 ? 1.218 4.221 -26.435 1.00 27.95 194 PRO A O 1
ATOM 1568 N N . GLY A 1 195 ? 1.389 2.404 -25.130 1.00 33.09 195 GLY A N 1
ATOM 1569 C CA . GLY A 1 195 ? 2.258 1.634 -26.011 1.00 33.09 195 GLY A CA 1
ATOM 1570 C C . GLY A 1 195 ? 3.580 2.306 -26.385 1.00 33.09 195 GLY A C 1
ATOM 1571 O O . GLY A 1 195 ? 3.739 2.787 -27.497 1.00 33.09 195 GLY A O 1
ATOM 1572 N N . GLU A 1 196 ? 4.608 2.108 -25.563 1.00 30.50 196 GLU A N 1
ATOM 1573 C CA . GLU A 1 196 ? 5.919 1.771 -26.131 1.00 30.50 196 GLU A CA 1
ATOM 1574 C C . GLU A 1 196 ? 6.009 0.238 -26.268 1.00 30.50 196 GLU A C 1
ATOM 1576 O O . GLU A 1 196 ? 6.894 -0.432 -25.751 1.00 30.50 196 GLU A O 1
ATOM 1581 N N . GLN A 1 197 ? 5.035 -0.334 -26.988 1.00 29.81 197 GLN A N 1
ATOM 1582 C CA . GLN A 1 197 ? 5.160 -1.651 -27.625 1.00 29.81 197 GLN A CA 1
ATOM 1583 C C . GLN A 1 197 ? 6.023 -1.572 -28.902 1.00 29.81 197 GLN A C 1
ATOM 1585 O O . GLN A 1 197 ? 6.108 -2.531 -29.662 1.00 29.81 197 GLN A O 1
ATOM 1590 N N . SER A 1 198 ? 6.708 -0.451 -29.147 1.00 28.34 198 SER A N 1
ATOM 1591 C CA . SER A 1 198 ? 7.654 -0.278 -30.247 1.00 28.34 198 SER A CA 1
ATOM 1592 C C . SER A 1 198 ? 9.105 -0.275 -29.755 1.00 28.34 198 SER A C 1
ATOM 1594 O O . SER A 1 198 ? 9.832 0.696 -29.943 1.00 28.34 198 SER A O 1
ATOM 1596 N N . PHE A 1 199 ? 9.578 -1.399 -29.210 1.00 29.91 199 PHE A N 1
ATOM 1597 C CA . PHE A 1 199 ? 11.003 -1.749 -29.317 1.00 29.91 199 PHE A CA 1
ATOM 1598 C C . PHE A 1 199 ? 11.246 -2.408 -30.680 1.00 29.91 199 PHE A C 1
ATOM 1600 O O . PHE A 1 199 ? 11.586 -3.584 -30.792 1.00 29.91 199 PHE A O 1
ATOM 1607 N N . GLY A 1 200 ? 11.028 -1.626 -31.735 1.00 27.08 200 GLY A N 1
ATOM 1608 C CA . GLY A 1 200 ? 11.168 -2.032 -33.125 1.00 27.08 200 GLY A CA 1
ATOM 1609 C C . GLY A 1 200 ? 11.537 -0.831 -33.989 1.00 27.08 200 GLY A C 1
ATOM 1610 O O . GLY A 1 200 ? 10.773 0.119 -34.104 1.00 27.08 200 GLY A O 1
ATOM 1611 N N . SER A 1 201 ? 12.733 -0.903 -34.572 1.00 28.42 201 SER A N 1
ATOM 1612 C CA . SER A 1 201 ? 13.261 -0.080 -35.667 1.00 28.42 201 SER A CA 1
ATOM 1613 C C . SER A 1 201 ? 13.309 1.445 -35.486 1.00 28.42 201 SER A C 1
ATOM 1615 O O . SER A 1 201 ? 12.426 2.169 -35.932 1.00 28.42 201 SER A O 1
ATOM 1617 N N . LYS A 1 202 ? 14.469 1.944 -35.042 1.00 24.02 202 LYS A N 1
ATOM 1618 C CA . LYS A 1 202 ? 15.194 2.977 -35.804 1.00 24.02 202 LYS A CA 1
ATOM 1619 C C . LYS A 1 202 ? 16.680 2.621 -35.851 1.00 24.02 202 LYS A C 1
ATOM 1621 O O . LYS A 1 202 ? 17.483 3.154 -35.097 1.00 24.02 202 LYS A O 1
ATOM 1626 N N . ILE A 1 203 ? 17.028 1.710 -36.760 1.00 27.19 203 ILE A N 1
ATOM 1627 C CA . ILE A 1 203 ? 18.326 1.793 -37.431 1.00 27.19 203 ILE A CA 1
ATOM 1628 C C . ILE A 1 203 ? 18.146 2.934 -38.432 1.00 27.19 203 ILE A C 1
ATOM 1630 O O . ILE A 1 203 ? 17.364 2.806 -39.372 1.00 27.19 203 ILE A O 1
ATOM 1634 N N . LYS A 1 204 ? 18.775 4.080 -38.176 1.00 26.31 204 LYS A N 1
ATOM 1635 C CA . LYS A 1 204 ? 19.033 5.049 -39.239 1.00 26.31 204 LYS A CA 1
ATOM 1636 C C . LYS A 1 204 ? 20.355 4.631 -39.875 1.00 26.31 204 LYS A C 1
ATOM 1638 O O . LYS A 1 204 ? 21.358 4.570 -39.165 1.00 26.31 204 LYS A O 1
ATOM 1643 N N . GLY A 1 205 ? 20.287 4.252 -41.150 1.00 30.61 205 GLY A N 1
ATOM 1644 C CA . GLY A 1 205 ? 21.442 4.287 -42.044 1.00 30.61 205 GLY A CA 1
ATOM 1645 C C . GLY A 1 205 ? 21.853 5.718 -42.359 1.00 30.61 205 GLY A C 1
ATOM 1646 O O . GLY A 1 205 ? 21.119 6.650 -41.944 1.00 30.61 205 GLY A O 1
#

Foldseek 3Di:
DLLQQQLLVLLVFEEADAFDWAQAFADPDADPRYDPPDPDDPRDRDWPVRWWVQVLQQPQPPGHRYDYNCRCVPPPDDVVLVVLEDEDDEPPQADFADASVRSCVSCVVSSSRRYYYYPDQWDQDPVRAITGRYNYYPDVVRRVSSQVSQLRTWDWGAAHPDVVRIDTNFPCLNDAFDQHSVRDTRHDRDDPDPDPVPPDDDPDD

Sequence (205 aa):
MRSALGMALALGRSLVLPPLWCGVDRVWFPHRGVFPGSQLTLPFQCPVDHVIEIQRFVTTEPKFKVLEHSFLDNPRVDPQWKQSQVDVYPGIDLQWGANASAVRAALGKHAQRNVLRFESVIERTKDGGHRDVFRGFDDPGESNMFEQRLMHAGGVWGTAMSRPGHVHYDFFADRVPWTDKLRRFRNTTWTIAPGEQSFGSKIKG

pLDDT: mean 79.54, std 16.76, range [24.02, 95.19]

Organism: NCBI:txid1411642

InterPro domains:
  IPR053250 Glycosyltransferase 77 domain-containing protein [PTHR46936] (1-177)

Radius of gyration: 18.69 Å; chains: 1; bounding box: 42×43×58 Å